Protein AF-A0A1S8ZU01-F1 (afdb_monomer_lite)

Structure (mmCIF, N/CA/C/O backbone):
data_AF-A0A1S8ZU01-F1
#
_entry.id   AF-A0A1S8ZU01-F1
#
loop_
_atom_site.group_PDB
_atom_site.id
_atom_site.type_symbol
_atom_site.label_atom_id
_atom_site.label_alt_id
_atom_site.label_comp_id
_atom_site.label_asym_id
_atom_site.label_entity_id
_atom_site.label_seq_id
_atom_site.pdbx_PDB_ins_code
_atom_site.Cartn_x
_atom_site.Cartn_y
_atom_site.Cartn_z
_atom_site.occupancy
_atom_site.B_iso_or_equiv
_atom_site.auth_seq_id
_atom_site.auth_comp_id
_atom_site.auth_asym_id
_atom_site.auth_atom_id
_atom_site.pdbx_PDB_model_num
ATOM 1 N N . MET A 1 1 ? 44.180 -0.500 -45.331 1.00 50.84 1 MET A N 1
ATOM 2 C CA . MET A 1 1 ? 45.183 -1.025 -44.380 1.00 50.84 1 MET A CA 1
ATOM 3 C C . MET A 1 1 ? 45.397 0.053 -43.338 1.00 50.84 1 MET A C 1
ATOM 5 O O . MET A 1 1 ? 45.859 1.120 -43.708 1.00 50.84 1 MET A O 1
ATOM 9 N N . SER A 1 2 ? 44.944 -0.162 -42.105 1.00 54.72 2 SER A N 1
ATOM 10 C CA . SER A 1 2 ? 45.170 0.767 -40.987 1.00 54.72 2 SER A CA 1
ATOM 11 C C . SER A 1 2 ? 46.656 0.789 -40.615 1.00 54.72 2 SER A C 1
ATOM 13 O O . SER A 1 2 ? 47.292 -0.269 -40.639 1.00 54.72 2 SER A O 1
ATOM 15 N N . SER A 1 3 ? 47.204 1.964 -40.295 1.00 69.88 3 SER A N 1
ATOM 16 C CA . SER A 1 3 ? 48.601 2.111 -39.868 1.00 69.88 3 SER A CA 1
ATOM 17 C C . SER A 1 3 ? 48.848 1.320 -38.568 1.00 69.88 3 SER A C 1
ATOM 19 O O . SER A 1 3 ? 47.938 1.218 -37.740 1.00 69.88 3 SER A O 1
ATOM 21 N N . PRO A 1 4 ? 50.053 0.762 -38.334 1.00 66.50 4 PRO A N 1
ATOM 22 C CA . PRO A 1 4 ? 50.423 0.163 -37.046 1.00 66.50 4 PRO A CA 1
ATOM 23 C C . PRO A 1 4 ? 50.191 1.105 -35.852 1.00 66.50 4 PRO A C 1
ATOM 25 O O . PRO A 1 4 ? 49.855 0.650 -34.759 1.00 66.50 4 PRO A O 1
ATOM 28 N N . GLU A 1 5 ? 50.316 2.416 -36.076 1.00 72.31 5 GLU A N 1
ATOM 29 C CA . GLU A 1 5 ? 50.048 3.458 -35.079 1.00 72.31 5 GLU A CA 1
ATOM 30 C C . GLU A 1 5 ? 48.550 3.567 -34.746 1.00 72.31 5 GLU A C 1
ATOM 32 O O . GLU A 1 5 ? 48.190 3.641 -33.569 1.00 72.31 5 GLU A O 1
ATOM 37 N N . ASP A 1 6 ? 47.668 3.462 -35.749 1.00 71.62 6 ASP A N 1
ATOM 38 C CA . ASP A 1 6 ? 46.208 3.451 -35.555 1.00 71.62 6 ASP A CA 1
ATOM 39 C C . ASP A 1 6 ? 45.763 2.214 -34.764 1.00 71.62 6 ASP A C 1
ATOM 41 O O . ASP A 1 6 ? 44.848 2.270 -33.939 1.00 71.62 6 ASP A O 1
ATOM 45 N N . LEU A 1 7 ? 46.423 1.074 -35.000 1.00 72.19 7 LEU A N 1
ATOM 46 C CA . LEU A 1 7 ? 46.155 -0.166 -34.277 1.00 72.19 7 LEU A CA 1
ATOM 47 C C . LEU A 1 7 ? 46.552 -0.036 -32.797 1.00 72.19 7 LEU A C 1
ATOM 49 O O . LEU A 1 7 ? 45.774 -0.410 -31.920 1.00 72.19 7 LEU A O 1
ATOM 53 N N . GLY A 1 8 ? 47.726 0.541 -32.515 1.00 74.00 8 GLY A N 1
ATOM 54 C CA . GLY A 1 8 ? 48.193 0.803 -31.150 1.00 74.00 8 GLY A CA 1
ATOM 55 C C . GLY A 1 8 ? 47.285 1.770 -30.385 1.00 74.00 8 GLY A C 1
ATOM 56 O O . GLY A 1 8 ? 46.928 1.503 -29.236 1.00 74.00 8 GLY A O 1
ATOM 57 N N . LEU A 1 9 ? 46.839 2.847 -31.039 1.00 79.88 9 LEU A N 1
ATOM 58 C CA . LEU A 1 9 ? 45.932 3.833 -30.447 1.00 79.88 9 LEU A CA 1
ATOM 59 C C . LEU A 1 9 ? 44.560 3.225 -30.106 1.00 79.88 9 LEU A C 1
ATOM 61 O O . LEU A 1 9 ? 44.028 3.469 -29.022 1.00 79.88 9 LEU A O 1
ATOM 65 N N . ASN A 1 10 ? 44.018 2.372 -30.982 1.00 81.50 10 ASN A N 1
ATOM 66 C CA . ASN A 1 10 ? 42.752 1.671 -30.751 1.00 81.50 10 ASN A CA 1
ATOM 67 C C . ASN A 1 10 ? 42.825 0.680 -29.580 1.00 81.50 10 ASN A C 1
ATOM 69 O O . ASN A 1 10 ? 41.884 0.588 -28.788 1.00 81.50 10 ASN A O 1
ATOM 73 N N . VAL A 1 11 ? 43.943 -0.038 -29.429 1.00 84.75 11 VAL A N 1
ATOM 74 C CA . VAL A 1 11 ? 44.151 -0.950 -28.292 1.00 84.75 11 VAL A CA 1
ATOM 75 C C . VAL A 1 11 ? 44.215 -0.164 -26.982 1.00 84.75 11 VAL A C 1
ATOM 77 O O . VAL A 1 11 ? 43.521 -0.517 -26.029 1.00 84.75 11 VAL A O 1
ATOM 80 N N . ILE A 1 12 ? 44.968 0.940 -26.942 1.00 88.06 12 ILE A N 1
ATOM 81 C CA . ILE A 1 12 ? 45.065 1.807 -25.757 1.00 88.06 12 ILE A CA 1
ATOM 82 C C . ILE A 1 12 ? 43.691 2.391 -25.397 1.00 88.06 12 ILE A C 1
ATOM 84 O O . ILE A 1 12 ? 43.277 2.312 -24.239 1.00 88.06 12 ILE A O 1
ATOM 88 N N . ALA A 1 13 ? 42.945 2.911 -26.377 1.00 87.31 13 ALA A N 1
ATOM 89 C CA . ALA A 1 13 ? 41.600 3.444 -26.163 1.00 87.31 13 ALA A CA 1
ATOM 90 C C . ALA A 1 13 ? 40.630 2.379 -25.622 1.00 87.31 13 ALA A C 1
ATOM 92 O O . ALA A 1 13 ? 39.865 2.647 -24.695 1.00 87.31 13 ALA A O 1
ATOM 93 N N . THR A 1 14 ? 40.702 1.151 -26.145 1.00 89.62 14 THR A N 1
ATOM 94 C CA . THR A 1 14 ? 39.870 0.026 -25.688 1.00 89.62 14 THR A CA 1
ATOM 95 C C . THR A 1 14 ? 40.191 -0.361 -24.245 1.00 89.62 14 THR A C 1
ATOM 97 O O . THR A 1 14 ? 39.281 -0.564 -23.442 1.00 89.62 14 THR A O 1
ATOM 100 N N . VAL A 1 15 ? 41.476 -0.409 -23.882 1.00 92.38 15 VAL A N 1
ATOM 101 C CA . VAL A 1 15 ? 41.917 -0.693 -22.508 1.00 92.38 15 VAL A CA 1
ATOM 102 C C . VAL A 1 15 ? 41.443 0.399 -21.545 1.00 92.38 15 VAL A C 1
ATOM 104 O O . VAL A 1 15 ? 40.919 0.088 -20.476 1.00 92.38 15 VAL A O 1
ATOM 107 N N . ILE A 1 16 ? 41.549 1.674 -21.932 1.00 92.19 16 ILE A N 1
ATOM 108 C CA . ILE A 1 16 ? 41.058 2.800 -21.123 1.00 92.19 16 ILE A CA 1
ATOM 109 C C . ILE A 1 16 ? 39.539 2.707 -20.920 1.00 92.19 16 ILE A C 1
ATOM 111 O O . ILE A 1 16 ? 39.067 2.812 -19.787 1.00 92.19 16 ILE A O 1
ATOM 115 N N . LEU A 1 17 ? 38.766 2.451 -21.981 1.00 92.94 17 LEU A N 1
ATOM 116 C CA . LEU A 1 17 ? 37.312 2.272 -21.890 1.00 92.94 17 LEU A CA 1
ATOM 117 C C . LEU A 1 17 ? 36.928 1.093 -20.991 1.00 92.94 17 LEU A C 1
ATOM 119 O O . LEU A 1 17 ? 35.988 1.205 -20.204 1.00 92.94 17 LEU A O 1
ATOM 123 N N . PHE A 1 18 ? 37.675 -0.009 -21.054 1.00 93.00 18 PHE A N 1
ATOM 124 C CA . PHE A 1 18 ? 37.465 -1.162 -20.184 1.00 93.00 18 PHE A CA 1
ATOM 125 C C . PHE A 1 18 ? 37.675 -0.815 -18.702 1.00 93.00 18 PHE A C 1
ATOM 127 O O . PHE A 1 18 ? 36.858 -1.192 -17.861 1.00 93.00 18 PHE A O 1
ATOM 134 N N . PHE A 1 19 ? 38.710 -0.037 -18.368 1.00 94.12 19 PHE A N 1
ATOM 135 C CA . PHE A 1 19 ? 38.925 0.425 -16.993 1.00 94.12 19 PHE A CA 1
ATOM 136 C C . PHE A 1 19 ? 37.849 1.407 -16.523 1.00 94.12 19 PHE A C 1
ATOM 138 O O . PHE A 1 19 ? 37.369 1.279 -15.397 1.00 94.12 19 PHE A O 1
ATOM 145 N N . ILE A 1 20 ? 37.415 2.340 -17.378 1.00 93.88 20 ILE A N 1
ATOM 146 C CA . ILE A 1 20 ? 36.291 3.240 -17.069 1.00 93.88 20 ILE A CA 1
ATOM 147 C C . ILE A 1 20 ? 35.025 2.422 -16.789 1.00 93.88 20 ILE A C 1
ATOM 149 O O . ILE A 1 20 ? 34.336 2.666 -15.797 1.00 93.88 20 ILE A O 1
ATOM 153 N N . PHE A 1 21 ? 34.748 1.413 -17.617 1.00 93.88 21 PHE A N 1
ATOM 154 C CA . PHE A 1 21 ? 33.621 0.508 -17.426 1.00 93.88 21 PHE A CA 1
ATOM 155 C C . PHE A 1 21 ? 33.725 -0.275 -16.110 1.00 93.88 21 PHE A C 1
ATOM 157 O O . PHE A 1 21 ? 32.746 -0.345 -15.370 1.00 93.88 21 PHE A O 1
ATOM 164 N N . LEU A 1 22 ? 34.900 -0.813 -15.765 1.00 94.06 22 LEU A N 1
ATOM 165 C CA . LEU A 1 22 ? 35.113 -1.512 -14.493 1.00 94.06 22 LEU A CA 1
ATOM 166 C C . LEU A 1 22 ? 34.918 -0.598 -13.281 1.00 94.06 22 LEU A C 1
ATOM 168 O O . LEU A 1 22 ? 34.293 -1.007 -12.301 1.00 94.06 22 LEU A O 1
ATOM 172 N N . ILE A 1 23 ? 35.406 0.643 -13.342 1.00 94.31 23 ILE A N 1
ATOM 173 C CA . ILE A 1 23 ? 35.200 1.630 -12.276 1.00 94.31 23 ILE A CA 1
ATOM 174 C C . ILE A 1 23 ? 33.706 1.934 -12.139 1.00 94.31 23 ILE A C 1
ATOM 176 O O . ILE A 1 23 ? 33.175 1.854 -11.031 1.00 94.31 23 ILE A O 1
ATOM 180 N N . ALA A 1 24 ? 33.004 2.187 -13.247 1.00 91.69 24 ALA A N 1
ATOM 181 C CA . ALA A 1 24 ? 31.561 2.416 -13.237 1.00 91.69 24 ALA A CA 1
ATOM 182 C C . ALA A 1 24 ? 30.796 1.214 -12.655 1.00 91.69 24 ALA A C 1
ATOM 184 O O . ALA A 1 24 ? 29.943 1.384 -11.781 1.00 91.69 24 ALA A O 1
ATOM 185 N N . LEU A 1 25 ? 31.148 -0.007 -13.067 1.00 93.38 25 LEU A N 1
ATOM 186 C CA . LEU A 1 25 ? 30.534 -1.237 -12.574 1.00 93.38 25 LEU A CA 1
ATOM 187 C C . LEU A 1 25 ? 30.781 -1.429 -11.073 1.00 93.38 25 LEU A C 1
ATOM 189 O O . LEU A 1 25 ? 29.847 -1.727 -10.331 1.00 93.38 25 LEU A O 1
ATOM 193 N N . SER A 1 26 ? 32.010 -1.204 -10.601 1.00 91.25 26 SER A N 1
ATOM 194 C CA . SER A 1 26 ? 32.336 -1.291 -9.174 1.00 91.25 26 SER A CA 1
ATOM 195 C C . SER A 1 26 ? 31.581 -0.245 -8.346 1.00 91.25 26 SER A C 1
ATOM 197 O O . SER A 1 26 ? 31.070 -0.569 -7.273 1.00 91.25 26 SER A O 1
ATOM 199 N N . GLY A 1 27 ? 31.412 0.972 -8.876 1.00 90.50 27 GLY A N 1
ATOM 200 C CA . GLY A 1 27 ? 30.592 2.020 -8.273 1.00 90.50 27 GLY A CA 1
ATOM 201 C C . GLY A 1 27 ? 29.125 1.607 -8.150 1.00 90.50 27 GLY A C 1
ATOM 202 O O . GLY A 1 27 ? 28.540 1.731 -7.073 1.00 90.50 27 GLY A O 1
ATOM 203 N N . ILE A 1 28 ? 28.544 1.030 -9.209 1.00 88.38 28 ILE A N 1
ATOM 204 C CA . ILE A 1 28 ? 27.176 0.485 -9.186 1.00 88.38 28 ILE A CA 1
ATOM 205 C C . ILE A 1 28 ? 27.054 -0.608 -8.117 1.00 88.38 28 ILE A C 1
ATOM 207 O O . ILE A 1 28 ? 26.137 -0.565 -7.297 1.00 88.38 28 ILE A O 1
ATOM 211 N N . VAL A 1 29 ? 27.995 -1.555 -8.065 1.00 87.56 29 VAL A N 1
ATOM 212 C CA . VAL A 1 29 ? 28.000 -2.627 -7.056 1.00 87.56 29 VAL A CA 1
ATOM 213 C C . VAL A 1 29 ? 28.103 -2.055 -5.638 1.00 87.56 29 VAL A C 1
ATOM 215 O O . VAL A 1 29 ? 27.346 -2.466 -4.756 1.00 87.56 29 VAL A O 1
ATOM 218 N N . ALA A 1 30 ? 28.972 -1.070 -5.407 1.00 87.31 30 ALA A N 1
ATOM 219 C CA . ALA A 1 30 ? 29.112 -0.413 -4.110 1.00 87.31 30 ALA A CA 1
ATOM 220 C C . ALA A 1 30 ? 27.819 0.305 -3.685 1.00 87.31 30 ALA A C 1
ATOM 222 O O . ALA A 1 30 ? 27.381 0.161 -2.540 1.00 87.31 30 ALA A O 1
ATOM 223 N N . ILE A 1 31 ? 27.156 1.009 -4.609 1.00 85.19 31 ILE A N 1
ATOM 224 C CA . ILE A 1 31 ? 25.854 1.650 -4.374 1.00 85.19 31 ILE A CA 1
ATOM 225 C C . ILE A 1 31 ? 24.785 0.601 -4.043 1.00 85.19 31 ILE A C 1
ATOM 227 O O . ILE A 1 31 ? 24.001 0.791 -3.108 1.00 85.19 31 ILE A O 1
ATOM 231 N N . LEU A 1 32 ? 24.758 -0.534 -4.746 1.00 81.75 32 LEU A N 1
ATOM 232 C CA . LEU A 1 32 ? 23.828 -1.632 -4.462 1.00 81.75 32 LEU A CA 1
ATOM 233 C C . LEU A 1 32 ? 24.064 -2.236 -3.068 1.00 81.75 32 LEU A C 1
ATOM 235 O O . LEU A 1 32 ? 23.111 -2.456 -2.319 1.00 81.75 32 LEU A O 1
ATOM 239 N N . ILE A 1 33 ? 25.319 -2.452 -2.670 1.00 82.25 33 ILE A N 1
ATOM 240 C CA . ILE A 1 33 ? 25.664 -2.967 -1.335 1.00 82.25 33 ILE A CA 1
ATOM 241 C C . ILE A 1 33 ? 25.314 -1.951 -0.240 1.00 82.25 33 ILE A C 1
ATOM 243 O O . ILE A 1 33 ? 24.773 -2.323 0.805 1.00 82.25 33 ILE A O 1
ATOM 247 N N . TYR A 1 34 ? 25.599 -0.667 -0.458 1.00 81.44 34 TYR A N 1
ATOM 248 C CA . TYR A 1 34 ? 25.276 0.380 0.507 1.00 81.44 34 TYR A CA 1
ATOM 249 C C . TYR A 1 34 ? 23.761 0.543 0.669 1.00 81.44 34 TYR A C 1
ATOM 251 O O . TYR A 1 34 ? 23.248 0.553 1.791 1.00 81.44 34 TYR A O 1
ATOM 259 N N . SER A 1 35 ? 23.032 0.607 -0.447 1.00 75.81 35 SER A N 1
ATOM 260 C CA . SER A 1 35 ? 21.576 0.751 -0.448 1.00 75.81 35 SER A CA 1
ATOM 261 C C . SER A 1 35 ? 20.892 -0.443 0.217 1.00 75.81 35 SER A C 1
ATOM 263 O O . SER A 1 35 ? 19.991 -0.228 1.027 1.00 75.81 35 SER A O 1
ATOM 265 N N . ARG A 1 36 ? 21.393 -1.674 0.020 1.00 73.62 36 ARG A N 1
ATOM 266 C CA . ARG A 1 36 ? 20.913 -2.887 0.711 1.00 73.62 36 ARG A CA 1
ATOM 267 C C . ARG A 1 36 ? 20.804 -2.740 2.223 1.00 73.62 36 ARG A C 1
ATOM 269 O O . ARG A 1 36 ? 19.901 -3.330 2.802 1.00 73.62 36 ARG A O 1
ATOM 276 N N . LYS A 1 37 ? 21.661 -1.950 2.880 1.00 69.50 37 LYS A N 1
ATOM 277 C CA . LYS A 1 37 ? 21.597 -1.747 4.342 1.00 69.50 37 LYS A CA 1
ATOM 278 C C . LYS A 1 37 ? 20.367 -0.949 4.787 1.00 69.50 37 LYS A C 1
ATOM 280 O O . LYS A 1 37 ? 19.918 -1.130 5.915 1.00 69.50 37 LYS A O 1
ATOM 285 N N . LYS A 1 38 ? 19.827 -0.093 3.915 1.00 68.94 38 LYS A N 1
ATOM 286 C CA . LYS A 1 38 ? 18.690 0.802 4.190 1.00 68.94 38 LYS A CA 1
ATOM 287 C C . LYS A 1 38 ? 17.375 0.342 3.537 1.00 68.94 38 LYS A C 1
ATOM 289 O O . LYS A 1 38 ? 16.354 0.998 3.716 1.00 68.94 38 LYS A O 1
ATOM 294 N N . MET A 1 39 ? 17.388 -0.759 2.783 1.00 73.62 39 MET A N 1
ATOM 295 C CA . MET A 1 39 ? 16.208 -1.290 2.088 1.00 73.62 39 MET A CA 1
ATOM 296 C C . MET A 1 39 ? 15.243 -1.992 3.039 1.00 73.62 39 MET A C 1
ATOM 298 O O . MET A 1 39 ? 15.652 -2.907 3.747 1.00 73.62 39 MET A O 1
ATOM 302 N N . SER A 1 40 ? 13.957 -1.646 2.982 1.00 72.56 40 SER A N 1
ATOM 303 C CA . SER A 1 40 ? 12.902 -2.484 3.560 1.00 72.56 40 SER A CA 1
ATOM 304 C C . SER A 1 40 ? 12.464 -3.505 2.519 1.00 72.56 40 SER A C 1
ATOM 306 O O . SER A 1 40 ? 11.918 -3.146 1.479 1.00 72.56 40 SER A O 1
ATOM 308 N N . THR A 1 41 ? 12.760 -4.775 2.775 1.00 76.19 41 THR A N 1
ATOM 309 C CA . THR A 1 41 ? 12.480 -5.887 1.860 1.00 76.19 41 THR A CA 1
ATOM 310 C C . THR A 1 41 ? 11.276 -6.706 2.279 1.00 76.19 41 THR A C 1
ATOM 312 O O . THR A 1 41 ? 10.859 -7.578 1.519 1.00 76.19 41 THR A O 1
ATOM 315 N N . THR A 1 42 ? 10.724 -6.480 3.470 1.00 83.94 42 THR A N 1
ATOM 316 C CA . THR A 1 42 ? 9.511 -7.150 3.937 1.00 83.94 42 THR A CA 1
ATOM 317 C C . THR A 1 42 ? 8.731 -6.218 4.850 1.00 83.94 42 THR A C 1
ATOM 319 O O . THR A 1 42 ? 9.303 -5.614 5.758 1.00 83.94 42 THR A O 1
ATOM 322 N N . THR A 1 43 ? 7.425 -6.146 4.620 1.00 89.19 43 THR A N 1
ATOM 323 C CA . THR A 1 43 ? 6.470 -5.449 5.481 1.00 89.19 43 THR A CA 1
ATOM 324 C C . THR A 1 43 ? 5.623 -6.496 6.188 1.00 89.19 43 THR A C 1
ATOM 326 O O . THR A 1 43 ? 5.035 -7.354 5.532 1.00 89.19 43 THR A O 1
ATOM 329 N N . ILE A 1 44 ? 5.582 -6.439 7.516 1.00 90.81 44 ILE A N 1
ATOM 330 C CA . ILE A 1 44 ? 4.723 -7.272 8.359 1.00 90.81 44 ILE A CA 1
ATOM 331 C C . ILE A 1 44 ? 3.677 -6.359 8.985 1.00 90.81 44 ILE A C 1
ATOM 333 O O . ILE A 1 44 ? 4.025 -5.307 9.519 1.00 90.81 44 ILE A O 1
ATOM 337 N N . ILE A 1 45 ? 2.412 -6.758 8.900 1.00 94.00 45 ILE A N 1
ATOM 338 C CA . ILE A 1 45 ? 1.289 -6.067 9.530 1.00 94.00 45 ILE A CA 1
ATOM 339 C C . ILE A 1 45 ? 0.595 -7.092 10.417 1.00 94.00 45 ILE A C 1
ATOM 341 O O . ILE A 1 45 ? 0.203 -8.151 9.929 1.00 94.00 45 ILE A O 1
ATOM 345 N N . ASP A 1 46 ? 0.503 -6.793 11.705 1.00 94.50 46 ASP A N 1
ATOM 346 C CA . ASP A 1 46 ? -0.010 -7.704 12.728 1.00 94.50 46 ASP A CA 1
ATOM 347 C C . ASP A 1 46 ? -0.654 -6.928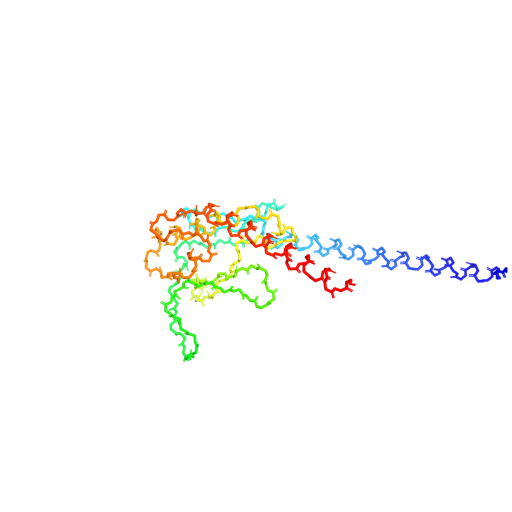 13.888 1.00 94.50 46 ASP A C 1
ATOM 349 O O . ASP A 1 46 ? -0.913 -5.727 13.789 1.00 94.50 46 ASP A O 1
ATOM 353 N N . GLU A 1 47 ? -0.919 -7.604 15.004 1.00 95.12 47 GLU A N 1
ATOM 354 C CA . GLU A 1 47 ? -1.536 -7.008 16.186 1.00 95.12 47 GLU A CA 1
ATOM 355 C C . GLU A 1 47 ? -0.717 -5.899 16.855 1.00 95.12 47 GLU A C 1
ATOM 357 O O . GLU A 1 47 ? -1.261 -5.111 17.628 1.00 95.12 47 GLU A O 1
ATOM 362 N N . ARG A 1 48 ? 0.586 -5.814 16.579 1.00 94.88 48 ARG A N 1
ATOM 363 C CA . ARG A 1 48 ? 1.467 -4.805 17.178 1.00 94.88 48 ARG A CA 1
ATOM 364 C C . ARG A 1 48 ? 1.481 -3.529 16.357 1.00 94.88 48 ARG A C 1
ATOM 366 O O . ARG A 1 48 ? 1.617 -2.451 16.932 1.00 94.88 48 ARG A O 1
ATOM 373 N N . GLY A 1 49 ? 1.339 -3.639 15.040 1.00 94.81 49 GLY A N 1
ATOM 374 C CA . GLY A 1 49 ? 1.422 -2.510 14.126 1.00 94.81 49 GLY A CA 1
ATOM 375 C C . GLY A 1 49 ? 1.977 -2.902 12.767 1.00 94.81 49 GLY A C 1
ATOM 376 O O . GLY A 1 49 ? 1.749 -4.002 12.265 1.00 94.81 49 GLY A O 1
ATOM 377 N N . ILE A 1 50 ? 2.743 -1.984 12.180 1.00 95.00 50 ILE A N 1
ATOM 378 C CA . ILE A 1 50 ? 3.438 -2.188 10.911 1.00 95.00 50 ILE A CA 1
ATOM 379 C C . ILE A 1 50 ? 4.942 -2.208 11.152 1.00 95.00 50 ILE A C 1
ATOM 381 O O . ILE A 1 50 ? 5.530 -1.222 11.597 1.00 95.00 50 ILE A O 1
ATOM 385 N N . ARG A 1 51 ? 5.585 -3.314 10.781 1.00 93.62 51 ARG A N 1
ATOM 386 C CA . ARG A 1 51 ? 7.028 -3.514 10.913 1.00 93.62 51 ARG A CA 1
ATOM 387 C C . ARG A 1 51 ? 7.678 -3.678 9.552 1.00 93.62 51 ARG A C 1
ATOM 389 O O . ARG A 1 51 ? 7.335 -4.563 8.771 1.00 93.62 51 ARG A O 1
ATOM 396 N N . TYR A 1 52 ? 8.676 -2.845 9.303 1.00 90.38 52 TYR A N 1
ATOM 397 C CA . TYR A 1 52 ? 9.480 -2.858 8.093 1.00 90.38 52 TYR A CA 1
ATOM 398 C C . TYR A 1 52 ? 10.804 -3.541 8.393 1.00 90.38 52 TYR A C 1
ATOM 400 O O . TYR A 1 52 ? 11.652 -3.013 9.117 1.00 90.38 52 TYR A O 1
ATOM 408 N N . LEU A 1 53 ? 10.990 -4.720 7.818 1.00 88.62 53 LEU A N 1
ATOM 409 C CA . LEU A 1 53 ? 12.183 -5.530 7.985 1.00 88.62 53 LEU A CA 1
ATOM 410 C C . LEU A 1 53 ? 13.093 -5.418 6.770 1.00 88.62 53 LEU A C 1
ATOM 412 O O . LEU A 1 53 ? 12.657 -5.256 5.627 1.00 88.62 53 LEU A O 1
ATOM 416 N N . ASN A 1 54 ? 14.379 -5.571 7.040 1.00 87.25 54 ASN A N 1
ATOM 417 C CA . ASN A 1 54 ? 15.389 -5.835 6.041 1.00 87.25 54 ASN A CA 1
ATOM 418 C C . ASN A 1 54 ? 15.876 -7.269 6.209 1.00 87.25 54 ASN A C 1
ATOM 420 O O . ASN A 1 54 ? 16.637 -7.595 7.116 1.00 87.25 54 ASN A O 1
ATOM 424 N N . THR A 1 55 ? 15.424 -8.144 5.323 1.00 81.25 55 THR A N 1
ATOM 425 C CA . THR A 1 55 ? 15.777 -9.565 5.325 1.00 81.25 55 THR A CA 1
ATOM 426 C C . THR A 1 55 ? 17.242 -9.814 4.980 1.00 81.25 55 THR A C 1
ATOM 428 O O . THR A 1 55 ? 17.783 -10.828 5.413 1.00 81.25 55 THR A O 1
ATOM 431 N N . PHE A 1 56 ? 17.925 -8.890 4.290 1.00 80.12 56 PHE A N 1
ATOM 432 C CA . PHE A 1 56 ? 19.355 -9.035 3.998 1.00 80.12 56 PHE A CA 1
ATOM 433 C C . PHE A 1 56 ? 20.216 -8.947 5.260 1.00 80.12 56 PHE A C 1
ATOM 435 O O . PHE A 1 56 ? 21.250 -9.604 5.336 1.00 80.12 56 PHE A O 1
ATOM 442 N N . ASN A 1 57 ? 19.813 -8.140 6.245 1.00 81.50 57 ASN A N 1
ATOM 443 C CA . ASN A 1 57 ? 20.564 -7.950 7.492 1.00 81.50 57 ASN A CA 1
ATOM 444 C C . ASN A 1 57 ? 19.787 -8.353 8.760 1.00 81.50 57 ASN A C 1
ATOM 446 O O . ASN A 1 57 ? 20.306 -8.178 9.860 1.00 81.50 57 ASN A O 1
ATOM 450 N N . LYS A 1 58 ? 18.570 -8.892 8.609 1.00 82.75 58 LYS A N 1
ATOM 451 C CA . LYS A 1 58 ? 17.641 -9.288 9.681 1.00 82.75 58 LYS A CA 1
ATOM 452 C C . LYS A 1 58 ? 17.335 -8.168 10.688 1.00 82.75 58 LYS A C 1
ATOM 454 O O . LYS A 1 58 ? 17.073 -8.448 11.855 1.00 82.75 58 LYS A O 1
ATOM 459 N N . ARG A 1 59 ? 17.373 -6.901 10.262 1.00 85.94 59 ARG A N 1
ATOM 460 C CA . ARG A 1 59 ? 17.078 -5.748 11.130 1.00 85.94 59 ARG A CA 1
ATOM 461 C C . ARG A 1 59 ? 15.688 -5.185 10.874 1.00 85.94 59 ARG A C 1
ATOM 463 O O . ARG A 1 59 ? 15.220 -5.145 9.737 1.00 85.94 59 ARG A O 1
ATOM 470 N N . VAL A 1 60 ? 15.071 -4.687 11.941 1.00 87.62 60 VAL A N 1
ATOM 471 C CA . VAL A 1 60 ? 13.894 -3.817 11.865 1.00 87.62 60 VAL A CA 1
ATOM 472 C C . VAL A 1 60 ? 14.387 -2.427 11.471 1.00 87.62 60 VAL A C 1
ATOM 474 O O . VAL A 1 60 ? 15.211 -1.840 12.166 1.00 87.62 60 VAL A O 1
ATOM 477 N N . ILE A 1 61 ? 13.936 -1.929 10.322 1.00 88.06 61 ILE A N 1
ATOM 478 C CA . ILE A 1 61 ? 14.257 -0.577 9.843 1.00 88.06 61 ILE A CA 1
ATOM 479 C C . ILE A 1 61 ? 13.318 0.440 10.469 1.00 88.06 61 ILE A C 1
ATOM 481 O O . ILE A 1 61 ? 13.740 1.538 10.823 1.00 88.06 61 ILE A O 1
ATOM 485 N N . LYS A 1 62 ? 12.036 0.091 10.541 1.00 89.19 62 LYS A N 1
ATOM 486 C CA . LYS A 1 62 ? 10.994 0.973 11.039 1.00 89.19 62 LYS A CA 1
ATOM 487 C C . LYS A 1 62 ? 9.909 0.140 11.698 1.00 89.19 62 LYS A C 1
ATOM 489 O O . LYS A 1 62 ? 9.521 -0.897 11.162 1.00 89.19 62 LYS A O 1
ATOM 494 N N . ASP A 1 63 ? 9.445 0.614 12.841 1.00 92.75 63 ASP A N 1
ATOM 495 C CA . ASP A 1 63 ? 8.345 0.032 13.596 1.00 92.75 63 ASP A CA 1
ATOM 496 C C . ASP A 1 63 ? 7.302 1.127 13.822 1.00 92.75 63 ASP A C 1
ATOM 498 O O . ASP A 1 63 ? 7.644 2.238 14.232 1.00 92.75 63 ASP A O 1
ATOM 502 N N . LEU A 1 64 ? 6.058 0.845 13.457 1.00 94.62 64 LEU A N 1
ATOM 503 C CA . LEU A 1 64 ? 4.918 1.741 13.587 1.00 94.62 64 LEU A CA 1
ATOM 504 C C . LEU A 1 64 ? 3.839 1.013 14.384 1.00 94.62 64 LEU A C 1
ATOM 506 O O . LEU A 1 64 ? 2.968 0.378 13.780 1.00 94.62 64 LEU A O 1
ATOM 510 N N . PRO A 1 65 ? 3.880 1.075 15.725 1.00 96.12 65 PRO A N 1
ATOM 511 C CA . PRO A 1 65 ? 2.845 0.461 16.534 1.00 96.12 65 PRO A CA 1
ATOM 512 C C . PRO A 1 65 ? 1.500 1.152 16.295 1.00 96.12 65 PRO A C 1
ATOM 514 O O . PRO A 1 65 ? 1.465 2.352 16.011 1.00 96.12 65 PRO A O 1
ATOM 517 N N . TRP A 1 66 ? 0.378 0.448 16.458 1.00 96.44 66 TRP A N 1
ATOM 518 C CA . TRP A 1 66 ? -0.956 1.045 16.258 1.00 96.44 66 TRP A CA 1
ATOM 519 C C . TRP A 1 66 ? -1.216 2.267 17.154 1.00 96.44 66 TRP A C 1
ATOM 521 O O . TRP A 1 66 ? -1.917 3.202 16.761 1.00 96.44 66 TRP A O 1
ATOM 531 N N . SER A 1 67 ? -0.594 2.307 18.334 1.00 94.50 67 SER A N 1
ATOM 532 C CA . SER A 1 67 ? -0.626 3.455 19.247 1.00 94.50 67 SER A CA 1
ATOM 533 C C . SER A 1 67 ? 0.045 4.708 18.679 1.00 94.50 67 SER A C 1
ATOM 535 O O . SER A 1 67 ? -0.334 5.812 19.055 1.00 94.50 67 SER A O 1
ATOM 537 N N . SER A 1 68 ? 1.000 4.559 17.754 1.00 95.06 68 SER A N 1
ATOM 538 C CA . SER A 1 68 ? 1.661 5.694 17.099 1.00 95.06 68 SER A CA 1
ATOM 539 C C . SER A 1 68 ? 0.786 6.367 16.053 1.00 95.06 68 SER A C 1
ATOM 541 O O . SER A 1 68 ? 1.092 7.479 15.649 1.00 95.06 68 SER A O 1
ATOM 543 N N . PHE A 1 69 ? -0.295 5.743 15.583 1.00 94.94 69 PHE A N 1
ATOM 544 C CA . PHE A 1 69 ? -1.129 6.381 14.574 1.00 94.94 69 PHE A CA 1
ATOM 545 C C . PHE A 1 69 ? -1.802 7.626 15.163 1.00 94.94 69 PHE A C 1
ATOM 547 O O . PHE A 1 69 ? -2.224 7.645 16.318 1.00 94.94 69 PHE A O 1
ATOM 554 N N . ALA A 1 70 ? -1.907 8.692 14.391 1.00 92.56 70 ALA A N 1
ATOM 555 C CA . ALA A 1 70 ? -2.523 9.924 14.856 1.00 92.56 70 ALA A CA 1
ATOM 556 C C . ALA A 1 70 ? -3.685 10.299 13.946 1.00 92.56 70 ALA A C 1
ATOM 558 O O . ALA A 1 70 ? -3.723 9.934 12.770 1.00 92.56 70 ALA A O 1
ATOM 559 N N . LYS A 1 71 ? -4.635 11.044 14.510 1.00 90.38 71 LYS A N 1
ATOM 560 C CA . LYS A 1 71 ? -5.611 11.748 13.687 1.00 90.38 71 LYS A CA 1
ATOM 561 C C . LYS A 1 71 ? -4.909 12.866 12.945 1.00 90.38 71 LYS A C 1
ATOM 563 O O . LYS A 1 71 ? -3.926 13.431 13.431 1.00 90.38 71 LYS A O 1
ATOM 568 N N . ARG A 1 72 ? -5.407 13.175 11.760 1.00 80.00 72 ARG A N 1
ATOM 569 C CA . ARG A 1 72 ? -4.882 14.274 10.970 1.00 80.00 72 ARG A CA 1
ATOM 570 C C . ARG A 1 72 ? -5.262 15.571 11.663 1.00 80.00 72 ARG A C 1
ATOM 572 O O . ARG A 1 72 ? -6.436 15.825 11.928 1.00 80.00 72 ARG A O 1
ATOM 579 N N . GLU A 1 73 ? -4.261 16.382 11.976 1.00 75.31 73 GLU A N 1
ATOM 580 C CA . GLU A 1 73 ? -4.515 17.757 12.382 1.00 75.31 73 GLU A CA 1
ATOM 581 C C . GLU A 1 73 ? -5.129 18.493 11.189 1.00 75.31 73 GLU A C 1
ATOM 583 O O . GLU A 1 73 ? -4.747 18.257 10.038 1.00 75.31 73 GLU A O 1
ATOM 588 N N . LYS A 1 74 ? -6.137 19.332 11.451 1.00 60.75 74 LYS A N 1
ATOM 589 C CA . LYS A 1 74 ? -6.742 20.156 10.402 1.00 60.75 74 LYS A CA 1
ATOM 590 C C . LYS A 1 74 ? -5.623 21.012 9.799 1.00 60.75 74 LYS A C 1
ATOM 592 O O . LYS A 1 74 ? -4.983 21.727 10.567 1.00 60.75 74 LYS A O 1
ATOM 597 N N . PRO A 1 75 ? -5.359 20.939 8.486 1.00 56.03 75 PRO A N 1
ATOM 598 C CA . PRO A 1 75 ? -4.384 21.831 7.888 1.00 56.03 75 PRO A CA 1
ATOM 599 C C . PRO A 1 75 ? -4.860 23.274 8.080 1.00 56.03 75 PRO A C 1
ATOM 601 O O . PRO A 1 75 ? -6.046 23.569 7.923 1.00 56.03 75 PRO A O 1
ATOM 604 N N . GLU A 1 76 ? -3.934 24.162 8.432 1.00 50.72 76 GLU A N 1
ATOM 605 C CA .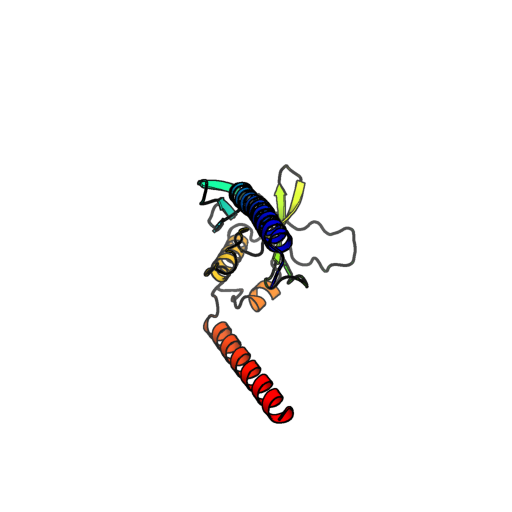 GLU A 1 76 ? -4.182 25.608 8.450 1.00 50.72 76 GLU A CA 1
ATOM 606 C C . GLU A 1 76 ? -4.406 26.149 7.019 1.00 50.72 76 GLU A C 1
ATOM 608 O O . GLU A 1 76 ? -5.051 27.181 6.847 1.00 50.72 76 GLU A O 1
ATOM 613 N N . ASP A 1 77 ? -3.979 25.401 5.989 1.00 46.97 77 ASP A N 1
ATOM 614 C CA . ASP A 1 77 ? -4.122 25.748 4.572 1.00 46.97 77 ASP A CA 1
ATOM 615 C C . ASP A 1 77 ? -5.305 25.033 3.878 1.00 46.97 77 ASP A C 1
ATOM 617 O O . ASP A 1 77 ? -5.448 23.810 3.874 1.00 46.97 77 ASP A O 1
ATOM 621 N N . VAL A 1 78 ? -6.155 25.843 3.244 1.00 47.53 78 VAL A N 1
ATOM 622 C CA . VAL A 1 78 ? -7.585 25.620 2.933 1.00 47.53 78 VAL A CA 1
ATOM 623 C C . VAL A 1 78 ? -7.882 24.748 1.687 1.00 47.53 78 VAL A C 1
ATOM 625 O O . VAL A 1 78 ? -9.025 24.685 1.245 1.00 47.53 78 VAL A O 1
ATOM 628 N N . PHE A 1 79 ? -6.920 24.025 1.101 1.00 44.97 79 PHE A N 1
ATOM 629 C CA . PHE A 1 79 ? -7.114 23.450 -0.252 1.00 44.97 79 PHE A CA 1
ATOM 630 C C . PHE A 1 79 ? -7.160 21.922 -0.399 1.00 44.97 79 PHE A C 1
ATOM 632 O O . PHE A 1 79 ? -7.523 21.447 -1.474 1.00 44.97 79 PHE A O 1
ATOM 639 N N . GLU A 1 80 ? -6.902 21.133 0.643 1.00 52.03 80 GLU A N 1
ATOM 640 C CA . GLU A 1 80 ? -7.148 19.685 0.593 1.00 52.03 80 GLU A CA 1
ATOM 641 C C . GLU A 1 80 ? -8.351 19.335 1.464 1.00 52.03 80 GLU A C 1
ATOM 643 O O . GLU A 1 80 ? -8.388 19.653 2.650 1.00 52.03 80 GLU A O 1
ATOM 648 N N . SER A 1 81 ? -9.355 18.667 0.889 1.00 51.91 81 SER A N 1
ATOM 649 C CA . SER A 1 81 ? -10.505 18.148 1.628 1.00 51.91 81 SER A CA 1
ATOM 650 C C . SER A 1 81 ? -10.056 17.012 2.556 1.00 51.91 81 SER A C 1
ATOM 652 O O . SER A 1 81 ? -10.243 15.830 2.267 1.00 51.91 81 SER A O 1
ATOM 654 N N . THR A 1 82 ? -9.433 17.357 3.680 1.00 63.50 82 THR A N 1
ATOM 655 C CA . THR A 1 82 ? -8.933 16.429 4.699 1.00 63.50 82 THR A CA 1
ATOM 656 C C . THR A 1 82 ? -10.080 15.935 5.571 1.00 63.50 82 THR A C 1
ATOM 658 O O . THR A 1 82 ? -10.146 16.203 6.769 1.00 63.50 82 THR A O 1
ATOM 661 N N . LYS A 1 83 ? -11.037 15.241 4.953 1.00 81.69 83 LYS A N 1
ATOM 662 C CA . LYS A 1 83 ? -12.131 14.580 5.672 1.00 81.69 83 LYS A CA 1
ATOM 663 C C . LYS A 1 83 ? -11.675 13.276 6.334 1.00 81.69 83 LYS A C 1
ATOM 665 O O . LYS A 1 83 ? -12.303 12.842 7.294 1.00 81.69 83 LYS A O 1
ATOM 670 N N . TYR A 1 84 ? -10.608 12.672 5.814 1.00 89.62 84 TYR A N 1
ATOM 671 C CA . TYR A 1 84 ? -10.138 11.350 6.207 1.00 89.62 84 TYR A CA 1
ATOM 672 C C . TYR A 1 84 ? -8.684 11.392 6.687 1.00 89.62 84 TYR A C 1
ATOM 674 O O . TYR A 1 84 ? -7.852 12.132 6.146 1.00 89.62 84 TYR A O 1
ATOM 682 N N . ASP A 1 85 ? -8.385 10.584 7.701 1.00 91.81 85 ASP A N 1
ATOM 683 C CA . ASP A 1 85 ? -7.052 10.453 8.293 1.00 91.81 85 ASP A CA 1
ATOM 684 C C . ASP A 1 85 ? -6.120 9.628 7.397 1.00 91.81 85 ASP A C 1
ATOM 686 O O . ASP A 1 85 ? -4.956 9.981 7.215 1.00 91.81 85 ASP A O 1
ATOM 690 N N . VAL A 1 86 ? -6.644 8.553 6.803 1.00 92.69 86 VAL A N 1
ATOM 691 C CA . VAL A 1 86 ? -5.935 7.705 5.840 1.00 92.69 86 VAL A CA 1
ATOM 692 C C . VAL A 1 86 ? -6.457 7.993 4.441 1.00 92.69 86 VAL A C 1
ATOM 694 O O . VAL A 1 86 ? -7.641 7.798 4.162 1.00 92.69 86 VAL A O 1
ATOM 697 N N . ILE A 1 87 ? -5.557 8.406 3.552 1.00 92.00 87 ILE A N 1
ATOM 698 C CA . ILE A 1 87 ? -5.866 8.674 2.143 1.00 92.00 87 ILE A CA 1
ATOM 699 C C . ILE A 1 87 ? -4.943 7.877 1.226 1.00 92.00 87 ILE A C 1
ATOM 701 O O . ILE A 1 87 ? -3.853 7.461 1.627 1.00 92.00 87 ILE A O 1
ATOM 705 N N . SER A 1 88 ? -5.360 7.700 -0.024 1.00 90.88 88 SER A N 1
ATOM 706 C CA . SER A 1 88 ? -4.526 7.118 -1.068 1.00 90.88 88 SER A CA 1
ATOM 707 C C . SER A 1 88 ? -4.579 7.975 -2.323 1.00 90.88 88 SER A C 1
ATOM 709 O O . SER A 1 88 ? -5.655 8.390 -2.747 1.00 90.88 88 SER A O 1
ATOM 711 N N . THR A 1 89 ? -3.417 8.258 -2.904 1.00 88.50 89 THR A N 1
ATOM 712 C CA . THR A 1 89 ? -3.299 8.986 -4.169 1.00 88.50 89 THR A CA 1
ATOM 713 C C . THR A 1 89 ? -2.293 8.286 -5.069 1.00 88.50 89 THR A C 1
ATOM 715 O O . THR A 1 89 ? -1.357 7.640 -4.596 1.00 88.50 89 THR A O 1
ATOM 718 N N . THR A 1 90 ? -2.472 8.405 -6.381 1.00 85.75 90 THR A N 1
ATOM 719 C CA . THR A 1 90 ? -1.519 7.904 -7.376 1.00 85.75 90 THR A CA 1
ATOM 720 C C . THR A 1 90 ? -0.728 9.097 -7.913 1.00 85.75 90 THR A C 1
ATOM 722 O O . THR A 1 90 ? -1.256 9.865 -8.719 1.00 85.75 90 THR A O 1
ATOM 725 N N . PRO A 1 91 ? 0.521 9.329 -7.467 1.00 81.38 91 PRO A N 1
ATOM 726 C CA . PRO A 1 91 ? 1.314 10.439 -7.980 1.00 81.38 91 PRO A CA 1
ATOM 727 C C . PRO A 1 91 ? 1.522 10.316 -9.491 1.00 81.38 91 PRO A C 1
ATOM 729 O O . PRO A 1 91 ? 1.735 9.217 -9.991 1.00 81.38 91 PRO A O 1
ATOM 732 N N . PHE A 1 92 ? 1.584 11.445 -10.202 1.00 74.06 92 PHE A N 1
ATOM 733 C CA . PHE A 1 92 ? 1.684 11.496 -11.672 1.00 74.06 92 PHE A CA 1
ATOM 734 C C . PHE A 1 92 ? 2.848 10.676 -12.277 1.00 74.06 92 PHE A C 1
ATOM 736 O O . PHE A 1 92 ? 2.805 10.287 -13.437 1.00 74.06 92 PHE A O 1
ATOM 743 N N . LYS A 1 93 ? 3.905 10.403 -11.498 1.00 76.75 93 LYS A N 1
ATOM 744 C CA . LYS A 1 93 ? 5.086 9.620 -11.914 1.00 76.75 93 LYS A CA 1
ATOM 745 C C . LYS A 1 93 ? 5.138 8.205 -11.316 1.00 76.75 93 LYS A C 1
ATOM 747 O O . LYS A 1 93 ? 6.183 7.562 -11.374 1.00 76.75 93 LYS A O 1
ATOM 752 N N . SER A 1 94 ? 4.060 7.736 -10.690 1.00 75.94 94 SER A N 1
ATOM 753 C CA . SER A 1 94 ? 3.995 6.438 -10.014 1.00 75.94 94 SER A CA 1
ATOM 754 C C . SER A 1 94 ? 3.000 5.512 -10.705 1.00 75.94 94 SER A C 1
ATOM 756 O O . SER A 1 94 ? 1.878 5.907 -10.994 1.00 75.94 94 SER A O 1
ATOM 758 N N . PHE A 1 95 ? 3.386 4.249 -10.895 1.00 77.06 95 PHE A N 1
ATOM 759 C CA . PHE A 1 95 ? 2.471 3.182 -11.327 1.00 77.06 95 PHE A CA 1
ATOM 760 C C . PHE A 1 95 ? 1.635 2.603 -10.179 1.00 77.06 95 PHE A C 1
ATOM 762 O O . PHE A 1 95 ? 0.798 1.733 -10.402 1.00 77.06 95 PHE A O 1
ATOM 769 N N . TYR A 1 96 ? 1.902 3.034 -8.946 1.00 82.62 96 TYR A N 1
ATOM 770 C CA . TYR A 1 96 ? 1.294 2.478 -7.747 1.00 82.62 96 TYR A CA 1
ATOM 771 C C . TYR A 1 96 ? 0.770 3.577 -6.840 1.00 82.62 96 TYR A C 1
ATOM 773 O O . TYR A 1 96 ? 1.410 4.623 -6.677 1.00 82.62 96 TYR A O 1
ATOM 781 N N . ASP A 1 97 ? -0.350 3.282 -6.194 1.00 87.44 97 ASP A N 1
ATOM 782 C CA . ASP A 1 97 ? -0.946 4.178 -5.218 1.00 87.44 97 ASP A CA 1
ATOM 783 C C . ASP A 1 97 ? -0.057 4.288 -3.979 1.00 87.44 97 ASP A C 1
ATOM 785 O O . ASP A 1 97 ? 0.434 3.280 -3.450 1.00 87.44 97 ASP A O 1
ATOM 789 N N . GLN A 1 98 ? 0.133 5.523 -3.523 1.00 89.69 98 GLN A N 1
ATOM 790 C CA . GLN A 1 98 ? 0.747 5.853 -2.248 1.00 89.69 98 GLN A CA 1
ATOM 791 C C . GLN A 1 98 ? -0.346 6.133 -1.226 1.00 89.69 98 GLN A C 1
ATOM 793 O O . GLN A 1 98 ? -1.297 6.866 -1.482 1.00 89.69 98 GLN A O 1
ATOM 798 N N . PHE A 1 99 ? -0.202 5.526 -0.061 1.00 92.19 99 PHE A N 1
ATOM 799 C CA . PHE A 1 99 ? -1.052 5.724 1.096 1.00 92.19 99 PHE A CA 1
ATOM 800 C C . PHE A 1 99 ? -0.375 6.709 2.030 1.00 92.19 99 PHE A C 1
ATOM 802 O O . PHE A 1 99 ? 0.839 6.634 2.218 1.00 92.19 99 PHE A O 1
ATOM 809 N N . TYR A 1 100 ? -1.163 7.590 2.632 1.00 92.00 100 TYR A N 1
ATOM 810 C CA . TYR A 1 100 ? -0.689 8.600 3.568 1.00 92.00 100 TYR A CA 1
ATOM 811 C C . TYR A 1 100 ? -1.506 8.519 4.846 1.00 92.00 100 TYR A C 1
ATOM 813 O O . TYR A 1 100 ? -2.736 8.482 4.790 1.00 92.00 100 TYR A O 1
ATOM 821 N N . TRP A 1 101 ? -0.821 8.498 5.987 1.00 93.12 101 TRP A N 1
ATOM 822 C CA . TRP A 1 101 ? -1.458 8.535 7.297 1.00 93.12 101 TRP A CA 1
ATOM 823 C C . TRP A 1 101 ? -0.565 9.237 8.332 1.00 93.12 101 TRP A C 1
ATOM 825 O O . TRP A 1 101 ? 0.660 9.081 8.297 1.00 93.12 101 TRP A O 1
ATOM 835 N N . PRO A 1 102 ? -1.136 10.017 9.262 1.00 93.12 102 PRO A N 1
ATOM 836 C CA . PRO A 1 102 ? -0.377 10.645 10.335 1.00 93.12 102 PRO A CA 1
ATOM 837 C C . PRO A 1 102 ? 0.111 9.624 11.367 1.00 93.12 102 PRO A C 1
ATOM 839 O O . PRO A 1 102 ? -0.620 8.720 11.778 1.00 93.12 102 PRO A O 1
ATOM 842 N N . VAL A 1 103 ? 1.345 9.803 11.830 1.00 93.25 103 VAL A N 1
ATOM 843 C CA . VAL A 1 103 ? 1.944 9.047 12.933 1.00 93.25 103 VAL A CA 1
ATOM 844 C C . VAL A 1 103 ? 2.676 9.985 13.891 1.00 93.25 103 VAL A C 1
ATOM 846 O O . VAL A 1 103 ? 3.372 10.909 13.468 1.00 93.25 103 VAL A O 1
ATOM 849 N N . LEU A 1 104 ? 2.529 9.735 15.186 1.00 92.75 104 LEU A N 1
ATOM 850 C CA . LEU A 1 104 ? 3.253 10.371 16.272 1.00 92.75 104 LEU A CA 1
ATOM 851 C C . LEU A 1 104 ? 4.591 9.649 16.469 1.00 92.75 104 LEU A C 1
ATOM 853 O O . LEU A 1 104 ? 4.636 8.512 16.938 1.00 92.75 104 LEU A O 1
ATOM 857 N N . ILE A 1 105 ? 5.681 10.318 16.106 1.00 88.94 105 ILE A N 1
ATOM 858 C CA . ILE A 1 105 ? 7.054 9.840 16.294 1.00 88.94 105 ILE A CA 1
ATOM 859 C C . ILE A 1 105 ? 7.802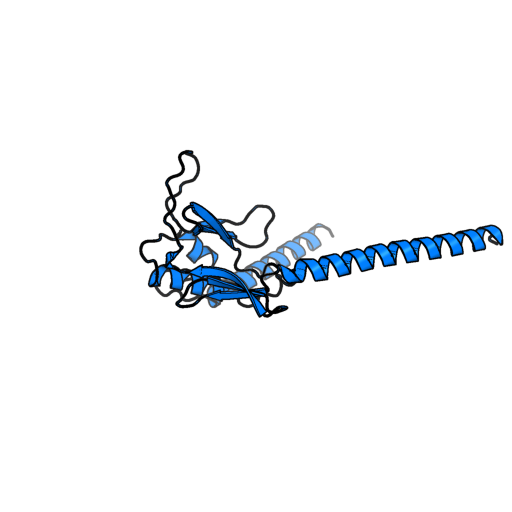 10.937 17.048 1.00 88.94 105 ILE A C 1
ATOM 861 O O . ILE A 1 105 ? 7.735 12.099 16.657 1.00 88.94 105 ILE A O 1
ATOM 865 N N . ASP A 1 106 ? 8.472 10.587 18.148 1.00 88.00 106 ASP A N 1
ATOM 866 C CA . ASP A 1 106 ? 9.227 11.533 18.985 1.00 88.00 106 ASP A CA 1
ATOM 867 C C . ASP A 1 106 ? 8.403 12.770 19.399 1.00 88.00 106 ASP A C 1
ATOM 869 O O . ASP A 1 106 ? 8.864 13.908 19.353 1.00 88.00 106 ASP A O 1
ATOM 873 N N . ASN A 1 107 ? 7.142 12.531 19.781 1.00 86.62 107 ASN A N 1
ATOM 874 C CA . ASN A 1 107 ? 6.164 13.548 20.182 1.00 86.62 107 ASN A CA 1
ATOM 875 C C . ASN A 1 107 ? 5.809 14.582 19.092 1.00 86.62 107 ASN A C 1
ATOM 877 O O . ASN A 1 107 ? 5.256 15.639 19.390 1.00 86.62 107 ASN A O 1
ATOM 881 N N . LYS A 1 108 ? 6.103 14.274 17.824 1.00 89.00 108 LYS A N 1
ATOM 882 C CA . LYS A 1 108 ? 5.749 15.092 16.665 1.00 89.00 108 LYS A CA 1
ATOM 883 C C . LYS A 1 108 ? 4.886 14.297 15.691 1.00 89.00 108 LYS A C 1
ATOM 885 O O . LYS A 1 108 ? 5.216 13.166 15.331 1.00 89.00 108 LYS A O 1
ATOM 890 N N . ILE A 1 109 ? 3.787 14.898 15.239 1.00 89.00 109 ILE A N 1
ATOM 891 C CA . ILE A 1 109 ? 2.957 14.306 14.189 1.00 89.00 109 ILE A CA 1
ATOM 892 C C . ILE A 1 109 ? 3.667 14.480 12.848 1.00 89.00 109 ILE A C 1
ATOM 894 O O . ILE A 1 109 ? 4.077 15.574 12.460 1.00 89.00 109 ILE A O 1
ATOM 898 N N . THR A 1 110 ? 3.840 13.370 12.143 1.00 89.56 110 THR A N 1
ATOM 899 C CA . THR A 1 110 ? 4.454 13.313 10.818 1.00 89.56 110 THR A CA 1
ATOM 900 C C . THR A 1 110 ? 3.554 12.523 9.882 1.00 89.56 110 THR A C 1
ATOM 902 O O . THR A 1 110 ? 2.943 11.538 10.289 1.00 89.56 110 THR A O 1
ATOM 905 N N . ILE A 1 111 ? 3.452 12.940 8.619 1.00 89.69 111 ILE A N 1
ATOM 906 C CA . ILE A 1 111 ? 2.725 12.162 7.614 1.00 89.69 111 ILE A CA 1
ATOM 907 C C . ILE A 1 111 ? 3.635 11.032 7.147 1.00 89.69 111 ILE A C 1
ATOM 909 O O . ILE A 1 111 ? 4.649 11.261 6.483 1.00 89.69 111 ILE A O 1
ATOM 913 N N . HIS A 1 112 ? 3.280 9.803 7.508 1.00 91.06 112 HIS A N 1
ATOM 914 C CA . HIS A 1 112 ? 3.911 8.621 6.947 1.00 91.06 112 HIS A CA 1
ATOM 915 C C . HIS A 1 112 ? 3.291 8.315 5.591 1.00 91.06 112 HIS A C 1
ATOM 917 O O . HIS A 1 112 ? 2.081 8.441 5.412 1.00 91.06 112 HIS A O 1
ATOM 923 N N . ASN A 1 113 ? 4.128 7.879 4.651 1.00 89.31 113 ASN A N 1
ATOM 924 C CA . ASN A 1 113 ? 3.677 7.377 3.368 1.00 89.31 113 ASN A CA 1
ATOM 925 C C . ASN A 1 113 ? 4.228 5.984 3.056 1.00 89.31 113 ASN A C 1
ATOM 927 O O . ASN A 1 113 ? 5.396 5.668 3.315 1.00 89.31 113 ASN A O 1
ATOM 931 N N . ASP A 1 114 ? 3.384 5.154 2.453 1.00 89.12 114 ASP A N 1
ATOM 932 C CA . ASP A 1 114 ? 3.786 3.846 1.952 1.00 89.12 114 ASP A CA 1
ATOM 933 C C . ASP A 1 114 ? 2.980 3.434 0.724 1.00 89.12 114 ASP A C 1
ATOM 935 O O . ASP A 1 114 ? 1.801 3.738 0.608 1.00 89.12 114 ASP A O 1
ATOM 939 N N . ALA A 1 115 ? 3.611 2.713 -0.195 1.00 86.06 115 ALA A N 1
ATOM 940 C CA . ALA A 1 115 ? 2.925 2.109 -1.333 1.00 86.06 115 ALA A CA 1
ATOM 941 C C . ALA A 1 115 ? 2.642 0.611 -1.114 1.00 86.06 115 ALA A C 1
ATOM 943 O O . ALA A 1 115 ? 2.129 -0.048 -2.018 1.00 86.06 115 ALA A O 1
ATOM 944 N N . PHE A 1 116 ? 2.994 0.068 0.059 1.00 86.25 116 PHE A N 1
ATOM 945 C CA . PHE A 1 116 ? 3.033 -1.363 0.386 1.00 86.25 116 PHE A CA 1
ATOM 946 C C . PHE A 1 116 ? 3.896 -2.150 -0.596 1.00 86.25 116 PHE A C 1
ATOM 948 O O . PHE A 1 116 ? 3.571 -3.238 -1.072 1.00 86.25 116 PHE A O 1
ATOM 955 N N . LEU A 1 117 ? 5.022 -1.526 -0.903 1.00 75.88 117 LEU A N 1
ATOM 956 C CA . LEU A 1 117 ? 6.003 -1.942 -1.875 1.00 75.88 117 LEU A CA 1
ATOM 957 C C . LEU A 1 117 ? 7.347 -1.898 -1.165 1.00 75.88 117 LEU A C 1
ATOM 959 O O . LEU A 1 117 ? 7.752 -0.840 -0.681 1.00 75.88 117 LEU A O 1
ATOM 963 N N . GLY A 1 118 ? 8.041 -3.033 -1.074 1.00 64.44 118 GLY A N 1
ATOM 964 C CA . GLY A 1 118 ? 9.367 -3.056 -0.462 1.00 64.44 118 GLY A CA 1
ATOM 965 C C . GLY A 1 118 ? 10.260 -1.984 -1.089 1.00 64.44 118 GLY A C 1
ATOM 966 O O . GLY A 1 118 ? 10.363 -1.899 -2.315 1.00 64.44 118 GLY A O 1
ATOM 967 N N . ARG A 1 119 ? 10.928 -1.168 -0.269 1.00 64.88 119 ARG A N 1
ATOM 968 C CA . ARG A 1 119 ? 11.852 -0.109 -0.711 1.00 64.88 119 ARG A CA 1
ATOM 969 C C . ARG A 1 119 ? 13.170 -0.722 -1.199 1.00 64.88 119 ARG A C 1
ATOM 971 O O . ARG A 1 119 ? 14.192 -0.604 -0.529 1.00 64.88 119 ARG A O 1
ATOM 978 N N . HIS A 1 120 ? 13.133 -1.418 -2.333 1.00 64.12 120 HIS A N 1
ATOM 979 C CA . HIS A 1 120 ? 14.252 -2.129 -2.963 1.00 64.12 120 HIS A CA 1
ATOM 980 C C . HIS A 1 120 ? 14.024 -2.279 -4.480 1.00 64.12 120 HIS A C 1
ATOM 982 O O . HIS A 1 120 ? 12.895 -2.194 -4.948 1.00 64.12 120 HIS A O 1
ATOM 988 N N . PHE A 1 121 ? 15.075 -2.533 -5.263 1.00 60.81 121 PHE A N 1
ATOM 989 C CA . PHE A 1 121 ? 14.987 -2.573 -6.735 1.00 60.81 121 PHE A CA 1
ATOM 990 C C . PHE A 1 121 ? 14.120 -3.716 -7.303 1.00 60.81 121 PHE A C 1
ATOM 992 O O . PHE A 1 121 ? 13.678 -3.633 -8.443 1.00 60.81 121 PHE A O 1
ATOM 999 N N . PHE A 1 122 ? 13.815 -4.751 -6.512 1.00 60.88 122 PHE A N 1
ATOM 1000 C CA . PHE A 1 122 ? 12.951 -5.874 -6.913 1.00 60.88 122 PHE A CA 1
ATOM 1001 C C . PHE A 1 122 ? 11.465 -5.646 -6.592 1.00 60.88 122 PHE A C 1
ATOM 1003 O O . PHE A 1 122 ? 10.666 -6.579 -6.592 1.00 60.88 122 PHE A O 1
ATOM 1010 N N . VAL A 1 123 ? 11.076 -4.395 -6.335 1.00 65.19 123 VAL A N 1
ATOM 1011 C CA . VAL A 1 123 ? 9.714 -3.996 -5.957 1.00 65.19 123 VAL A CA 1
ATOM 1012 C C . VAL A 1 123 ? 8.622 -4.470 -6.920 1.00 65.19 123 VAL A C 1
ATOM 1014 O O . VAL A 1 123 ? 7.511 -4.758 -6.486 1.00 65.19 123 VAL A O 1
ATOM 1017 N N . MET A 1 124 ? 8.947 -4.631 -8.207 1.00 59.78 124 MET A N 1
ATOM 1018 C CA . MET A 1 124 ? 8.021 -5.113 -9.237 1.00 59.78 124 MET A CA 1
ATOM 1019 C C . MET A 1 124 ? 7.503 -6.541 -8.969 1.00 59.78 124 MET A C 1
ATOM 1021 O O . MET A 1 124 ? 6.460 -6.919 -9.491 1.00 59.78 124 MET A O 1
ATOM 1025 N N . PHE A 1 125 ? 8.187 -7.320 -8.123 1.00 58.00 125 PHE A N 1
ATOM 1026 C CA . PHE A 1 125 ? 7.842 -8.712 -7.815 1.00 58.00 125 PHE A CA 1
ATOM 1027 C C . PHE A 1 125 ? 7.062 -8.891 -6.503 1.00 58.00 125 PHE A C 1
ATOM 1029 O O . PHE A 1 125 ? 6.905 -10.017 -6.029 1.00 58.00 125 PHE A O 1
ATOM 1036 N N . TYR A 1 126 ? 6.562 -7.811 -5.895 1.00 64.88 126 TYR A N 1
ATOM 1037 C CA . TYR A 1 126 ? 5.732 -7.896 -4.689 1.00 64.88 126 TYR A CA 1
ATOM 1038 C C . TYR A 1 126 ? 4.356 -8.508 -4.994 1.00 64.88 126 TYR A C 1
ATOM 1040 O O . TYR A 1 126 ? 3.389 -7.815 -5.308 1.00 64.88 126 TYR A O 1
ATOM 1048 N N . ALA A 1 127 ? 4.266 -9.833 -4.888 1.00 64.75 127 ALA A N 1
ATOM 1049 C CA . ALA A 1 127 ? 3.073 -10.597 -5.246 1.00 64.75 127 ALA A CA 1
ATOM 1050 C C . ALA A 1 127 ? 1.865 -10.349 -4.318 1.00 64.75 127 ALA A C 1
ATOM 1052 O O . ALA A 1 127 ? 0.724 -10.516 -4.743 1.00 64.75 127 ALA A O 1
ATOM 1053 N N . ASN A 1 128 ? 2.091 -9.929 -3.068 1.00 85.12 128 ASN A N 1
ATOM 1054 C CA . ASN A 1 128 ? 1.064 -9.848 -2.023 1.00 85.12 128 ASN A CA 1
ATOM 1055 C C . ASN A 1 128 ? 0.674 -8.414 -1.615 1.00 85.12 128 ASN A C 1
ATOM 1057 O O . ASN A 1 128 ? 0.064 -8.236 -0.563 1.00 85.12 128 ASN A O 1
ATOM 1061 N N . ARG A 1 129 ? 0.976 -7.387 -2.430 1.00 87.69 129 ARG A N 1
ATOM 1062 C CA . ARG A 1 129 ? 0.637 -5.976 -2.122 1.00 87.69 129 ARG A CA 1
ATOM 1063 C C . ARG A 1 129 ? -0.827 -5.800 -1.711 1.00 87.69 129 ARG A C 1
ATOM 1065 O O . ARG A 1 129 ? -1.123 -5.077 -0.769 1.00 87.69 129 ARG A O 1
ATOM 1072 N N . LEU A 1 130 ? -1.739 -6.463 -2.419 1.00 90.00 130 LEU A N 1
ATOM 1073 C CA . 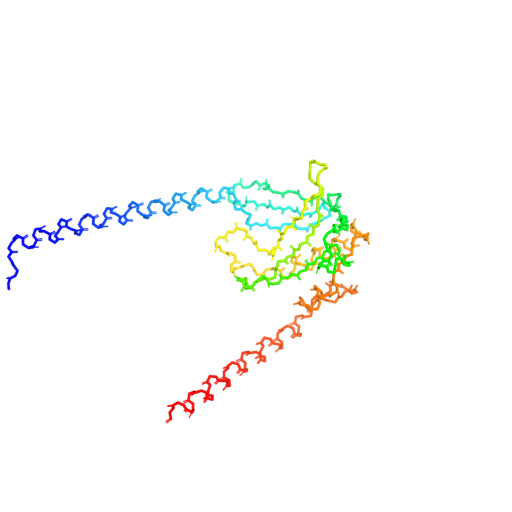LEU A 1 130 ? -3.170 -6.328 -2.166 1.00 90.00 130 LEU A CA 1
ATOM 1074 C C . LEU A 1 130 ? -3.583 -6.888 -0.798 1.00 90.00 130 LEU A C 1
ATOM 1076 O O . LEU A 1 130 ? -4.387 -6.279 -0.102 1.00 90.00 130 LEU A O 1
ATOM 1080 N N . GLU A 1 131 ? -2.970 -7.998 -0.388 1.00 92.62 131 GLU A N 1
ATOM 1081 C CA . GLU A 1 131 ? -3.174 -8.576 0.942 1.00 92.62 131 GLU A CA 1
ATOM 1082 C C . GLU A 1 131 ? -2.578 -7.687 2.035 1.00 92.62 131 GLU A C 1
ATOM 1084 O O . GLU A 1 131 ? -3.189 -7.522 3.086 1.00 92.62 131 GLU A O 1
ATOM 1089 N N . LEU A 1 132 ? -1.425 -7.054 1.789 1.00 93.25 132 LEU A N 1
ATOM 1090 C CA . LEU A 1 132 ? -0.854 -6.081 2.727 1.00 93.25 132 LEU A CA 1
ATOM 1091 C C . LEU A 1 132 ? -1.789 -4.887 2.933 1.00 93.25 132 LEU A C 1
ATOM 1093 O O . LEU A 1 132 ? -2.034 -4.501 4.070 1.00 93.25 132 LEU A O 1
ATOM 1097 N N . ILE A 1 133 ? -2.357 -4.344 1.855 1.00 94.56 133 ILE A N 1
ATOM 1098 C CA . ILE A 1 133 ? -3.326 -3.243 1.931 1.00 94.56 133 ILE A CA 1
ATOM 1099 C C . ILE A 1 133 ? -4.575 -3.683 2.689 1.00 94.56 133 ILE A C 1
ATOM 1101 O O . ILE A 1 133 ? -5.008 -2.996 3.608 1.00 94.56 133 ILE A O 1
ATOM 1105 N N . ARG A 1 134 ? -5.127 -4.854 2.367 1.00 95.38 134 ARG A N 1
ATOM 1106 C CA . ARG A 1 134 ? -6.259 -5.424 3.102 1.00 95.38 134 ARG A CA 1
ATOM 1107 C C . ARG A 1 134 ? -5.961 -5.559 4.595 1.00 95.38 134 ARG A C 1
ATOM 1109 O O . ARG A 1 134 ? -6.770 -5.143 5.419 1.00 95.38 134 ARG A O 1
ATOM 1116 N N . THR A 1 135 ? -4.805 -6.120 4.937 1.00 95.69 135 THR A N 1
ATOM 1117 C CA . THR A 1 135 ? -4.395 -6.364 6.327 1.00 95.69 135 THR A CA 1
ATOM 1118 C C . THR A 1 135 ? -4.171 -5.047 7.063 1.00 95.69 135 THR A C 1
ATOM 1120 O O . THR A 1 135 ? -4.572 -4.909 8.212 1.00 95.69 135 THR A O 1
ATOM 1123 N N . PHE A 1 136 ? -3.602 -4.048 6.385 1.00 96.56 136 PHE A N 1
ATOM 1124 C CA . PHE A 1 136 ? -3.479 -2.688 6.893 1.00 96.56 136 PHE A CA 1
ATOM 1125 C C . PHE A 1 136 ? -4.843 -2.080 7.224 1.00 96.56 136 PHE A C 1
ATOM 1127 O O . PHE A 1 136 ? -5.046 -1.625 8.345 1.00 96.56 136 PHE A O 1
ATOM 1134 N N . LEU A 1 137 ? -5.783 -2.108 6.278 1.00 96.94 137 LEU A N 1
ATOM 1135 C CA . LEU A 1 137 ? -7.123 -1.550 6.464 1.00 96.94 137 LEU A CA 1
ATOM 1136 C C . LEU A 1 137 ? -7.877 -2.248 7.599 1.00 96.94 137 LEU A C 1
ATOM 1138 O O . LEU A 1 137 ? -8.523 -1.582 8.407 1.00 96.94 137 LEU A O 1
ATOM 1142 N N . LEU A 1 138 ? -7.758 -3.574 7.684 1.00 96.69 138 LEU A N 1
ATOM 1143 C CA . LEU A 1 138 ? -8.337 -4.361 8.769 1.00 96.69 138 LEU A CA 1
ATOM 1144 C C . LEU A 1 138 ? -7.692 -4.013 10.120 1.00 96.69 138 LEU A C 1
ATOM 1146 O O . LEU A 1 138 ? -8.394 -3.856 11.115 1.00 96.69 138 LEU A O 1
ATOM 1150 N N . GLY A 1 139 ? -6.368 -3.844 10.148 1.00 96.25 139 GLY A N 1
ATOM 1151 C CA . GLY A 1 139 ? -5.623 -3.435 11.336 1.00 96.25 139 GLY A CA 1
ATOM 1152 C C . GLY A 1 139 ? -6.021 -2.045 11.831 1.00 96.25 139 GLY A C 1
ATOM 1153 O O . GLY A 1 139 ? -6.281 -1.877 13.020 1.00 96.25 139 GLY A O 1
ATOM 1154 N N . VAL A 1 140 ? -6.170 -1.069 10.928 1.00 96.56 140 VAL A N 1
ATOM 1155 C CA . VAL A 1 140 ? -6.683 0.268 11.273 1.00 96.56 140 VAL A CA 1
ATOM 1156 C C . VAL A 1 140 ? -8.081 0.156 11.878 1.00 96.56 140 VAL A C 1
ATOM 1158 O O . VAL A 1 140 ? -8.313 0.670 12.965 1.00 96.56 140 VAL A O 1
ATOM 1161 N N . ALA A 1 141 ? -8.992 -0.572 11.234 1.00 96.31 141 ALA A N 1
ATOM 1162 C CA . ALA A 1 141 ? -10.363 -0.717 11.718 1.00 96.31 141 ALA A CA 1
ATOM 1163 C C . ALA A 1 141 ? -10.461 -1.410 13.085 1.00 96.31 141 ALA A C 1
ATOM 1165 O O . ALA A 1 141 ? -11.317 -1.059 13.894 1.00 96.31 141 ALA A O 1
ATOM 1166 N N . HIS A 1 142 ? -9.592 -2.389 13.345 1.00 96.44 142 HIS A N 1
ATOM 1167 C CA . HIS A 1 142 ? -9.625 -3.175 14.572 1.00 96.44 142 HIS A CA 1
ATOM 1168 C C . HIS A 1 142 ? -8.904 -2.489 15.739 1.00 96.44 142 HIS A C 1
ATOM 1170 O O . HIS A 1 142 ? -9.449 -2.405 16.837 1.00 96.44 142 HIS A O 1
ATOM 1176 N N . TYR A 1 143 ? -7.688 -1.987 15.514 1.00 97.31 143 TYR A N 1
ATOM 1177 C CA . TYR A 1 143 ? -6.842 -1.441 16.579 1.00 97.31 143 TYR A CA 1
ATOM 1178 C C . TYR A 1 143 ? -6.988 0.070 16.756 1.00 97.31 143 TYR A C 1
ATOM 1180 O O . TYR A 1 143 ? -6.649 0.583 17.822 1.00 97.31 143 TYR A O 1
ATOM 1188 N N . ARG A 1 144 ? -7.476 0.788 15.736 1.00 95.19 144 ARG A N 1
ATOM 1189 C CA . ARG A 1 144 ? -7.664 2.247 15.728 1.00 95.19 144 ARG A CA 1
ATOM 1190 C C . ARG A 1 144 ? -8.979 2.655 15.050 1.00 95.19 144 ARG A C 1
ATOM 1192 O O . ARG A 1 144 ? -8.960 3.405 14.074 1.00 95.19 144 ARG A O 1
ATOM 1199 N N . PRO A 1 145 ? -10.138 2.217 15.580 1.00 95.00 145 PRO A N 1
ATOM 1200 C CA . PRO A 1 145 ? -11.450 2.544 15.009 1.00 95.00 145 PRO A CA 1
ATOM 1201 C C . PRO A 1 145 ? -11.768 4.047 15.040 1.00 95.00 145 PRO A C 1
ATOM 1203 O O . PRO A 1 145 ? -12.706 4.504 14.394 1.00 95.00 145 PRO A O 1
ATOM 1206 N N . ASP A 1 146 ? -11.003 4.828 15.803 1.00 94.56 146 ASP A N 1
ATOM 1207 C CA . ASP A 1 146 ? -11.085 6.281 15.829 1.00 94.56 146 ASP A CA 1
ATOM 1208 C C . ASP A 1 146 ? -10.548 6.943 14.549 1.00 94.56 146 ASP A C 1
ATOM 1210 O O . ASP A 1 146 ? -10.898 8.099 14.296 1.00 94.56 146 ASP A O 1
ATOM 1214 N N . ILE A 1 147 ? -9.716 6.241 13.771 1.00 94.31 147 ILE A N 1
ATOM 1215 C CA . ILE A 1 147 ? -9.092 6.716 12.533 1.00 94.31 147 ILE A CA 1
ATOM 1216 C C . ILE A 1 147 ? -10.023 6.479 11.350 1.00 94.31 147 ILE A C 1
ATOM 1218 O O . ILE A 1 147 ? -10.510 5.376 11.107 1.00 94.31 147 ILE A O 1
ATOM 1222 N N . THR A 1 148 ? -10.229 7.530 10.570 1.00 94.19 148 THR A N 1
ATOM 1223 C CA . THR A 1 148 ? -11.095 7.512 9.395 1.00 94.19 148 THR A CA 1
ATOM 1224 C C . THR A 1 148 ? -10.305 7.211 8.125 1.00 94.19 148 THR A C 1
ATOM 1226 O O . THR A 1 148 ? -9.275 7.824 7.847 1.00 94.19 148 THR A O 1
ATOM 1229 N N . VAL A 1 149 ? -10.799 6.271 7.322 1.00 94.38 149 VAL A N 1
ATOM 1230 C CA . VAL A 1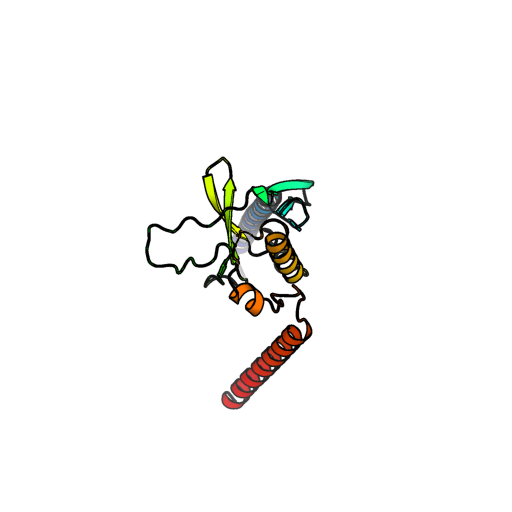 149 ? -10.203 5.905 6.031 1.00 94.38 149 VAL A CA 1
ATOM 1231 C C . VAL A 1 149 ? -11.075 6.435 4.903 1.00 94.38 149 VAL A C 1
ATOM 1233 O O . VAL A 1 149 ? -12.299 6.307 4.957 1.00 94.38 149 VAL A O 1
ATOM 1236 N N . ASP A 1 150 ? -10.449 7.005 3.876 1.00 93.81 150 ASP A N 1
ATOM 1237 C CA . ASP A 1 150 ? -11.148 7.434 2.670 1.00 93.81 150 ASP A CA 1
ATOM 1238 C C . ASP A 1 150 ? -11.818 6.231 1.968 1.00 93.81 150 ASP A C 1
ATOM 1240 O O . ASP A 1 150 ? -11.129 5.272 1.601 1.00 93.81 150 ASP A O 1
ATOM 1244 N N . PRO A 1 151 ? -13.149 6.254 1.750 1.00 93.25 151 PRO A N 1
ATOM 1245 C CA . PRO A 1 151 ? -13.869 5.190 1.060 1.00 93.25 151 PRO A CA 1
ATOM 1246 C C . PRO A 1 151 ? -13.294 4.824 -0.314 1.00 93.25 151 PRO A C 1
ATOM 1248 O O . PRO A 1 151 ? -13.400 3.665 -0.718 1.00 93.25 151 PRO A O 1
ATOM 1251 N N . ILE A 1 152 ? -12.656 5.768 -1.020 1.00 91.94 152 ILE A N 1
ATOM 1252 C CA . ILE A 1 152 ? -12.072 5.508 -2.346 1.00 91.94 152 ILE A CA 1
ATOM 1253 C C . ILE A 1 152 ? -10.949 4.463 -2.300 1.00 91.94 152 ILE A C 1
ATOM 1255 O O . ILE A 1 152 ? -10.693 3.753 -3.274 1.00 91.94 152 ILE A O 1
ATOM 1259 N N . VAL A 1 153 ? -10.295 4.322 -1.144 1.00 93.06 153 VAL A N 1
ATOM 1260 C CA . VAL A 1 153 ? -9.229 3.344 -0.928 1.00 93.06 153 VAL A CA 1
ATOM 1261 C C . VAL A 1 153 ? -9.753 1.927 -1.138 1.00 93.06 153 VAL A C 1
ATOM 1263 O O . VAL A 1 153 ? -9.089 1.113 -1.780 1.00 93.06 153 VAL A O 1
ATOM 1266 N N . PHE A 1 154 ? -10.958 1.652 -0.639 1.00 94.81 154 PHE A N 1
ATOM 1267 C CA . PHE A 1 154 ? -11.612 0.353 -0.742 1.00 94.81 154 PHE A CA 1
ATOM 1268 C C . PHE A 1 154 ? -11.978 0.033 -2.192 1.00 94.81 154 PHE A C 1
ATOM 1270 O O . PHE A 1 154 ? -11.628 -1.037 -2.692 1.00 94.81 154 PHE A O 1
ATOM 1277 N N . SER A 1 155 ? -12.596 0.985 -2.899 1.00 91.62 155 SER A N 1
ATOM 1278 C CA . SER A 1 155 ? -12.993 0.797 -4.299 1.00 91.62 155 SER A CA 1
ATOM 1279 C C . SER A 1 155 ? -11.795 0.603 -5.226 1.00 91.62 155 SER A C 1
ATOM 1281 O O . SER A 1 155 ? -11.801 -0.321 -6.036 1.00 91.62 155 SER A O 1
ATOM 1283 N N . ASN A 1 156 ? -10.740 1.412 -5.075 1.00 90.69 156 ASN A N 1
ATOM 1284 C CA . ASN A 1 156 ? -9.551 1.339 -5.935 1.00 90.69 156 ASN A CA 1
ATOM 1285 C C . ASN A 1 156 ? -8.799 0.011 -5.787 1.00 90.69 156 ASN A C 1
ATOM 1287 O O . ASN A 1 156 ? -8.099 -0.425 -6.701 1.00 90.69 156 ASN A O 1
ATOM 1291 N N . HIS A 1 157 ? -8.966 -0.648 -4.642 1.00 92.25 157 HIS A N 1
ATOM 1292 C CA . HIS A 1 157 ? -8.295 -1.897 -4.319 1.00 92.25 157 HIS A CA 1
ATOM 1293 C C . HIS A 1 157 ? -9.237 -3.108 -4.345 1.00 92.25 157 HIS A C 1
ATOM 1295 O O . HIS A 1 157 ? -8.809 -4.196 -3.983 1.00 92.25 157 HIS A O 1
ATOM 1301 N N . TYR A 1 158 ? -10.480 -2.981 -4.822 1.00 93.56 158 TYR A N 1
ATOM 1302 C CA . TYR A 1 158 ? -11.443 -4.094 -4.864 1.00 93.56 158 TYR A CA 1
ATOM 1303 C C . TYR A 1 158 ? -11.675 -4.742 -3.489 1.00 93.56 158 TYR A C 1
ATOM 1305 O O . TYR A 1 158 ? -11.818 -5.959 -3.394 1.00 93.56 158 TYR A O 1
ATOM 1313 N N . ILE A 1 159 ? -11.656 -3.950 -2.416 1.00 95.81 159 ILE A N 1
ATOM 1314 C CA . ILE A 1 159 ? -11.869 -4.423 -1.044 1.00 95.81 159 ILE A CA 1
ATOM 1315 C C . ILE A 1 159 ? -13.272 -4.008 -0.606 1.00 95.81 159 ILE A C 1
ATOM 1317 O O . ILE A 1 159 ? -13.630 -2.838 -0.698 1.00 95.81 159 ILE A O 1
ATOM 1321 N N . ASP A 1 160 ? -14.060 -4.950 -0.097 1.00 94.88 160 ASP A N 1
ATOM 1322 C CA . ASP A 1 160 ? -15.353 -4.646 0.521 1.00 94.88 160 ASP A CA 1
ATOM 1323 C C . ASP A 1 160 ? -15.132 -3.937 1.875 1.00 94.88 160 ASP A C 1
ATOM 1325 O O . ASP A 1 160 ? -14.500 -4.516 2.761 1.00 94.88 160 ASP A O 1
ATOM 1329 N N . PRO A 1 161 ? -15.652 -2.715 2.090 1.00 93.75 161 PRO A N 1
ATOM 1330 C CA . PRO A 1 161 ? -15.443 -1.967 3.331 1.00 93.75 161 PRO A CA 1
ATOM 1331 C C . PRO A 1 161 ? -16.102 -2.594 4.568 1.00 93.75 161 PRO A C 1
ATOM 1333 O O . PRO A 1 161 ? -15.757 -2.226 5.686 1.00 93.75 161 PRO A O 1
ATOM 1336 N N . LYS A 1 162 ? -17.061 -3.514 4.402 1.00 93.19 162 LYS A N 1
ATOM 1337 C CA . LYS A 1 162 ? -17.738 -4.193 5.518 1.00 93.19 162 LYS A CA 1
ATOM 1338 C C . LYS A 1 162 ? -17.032 -5.480 5.918 1.00 93.19 162 LYS A C 1
ATOM 1340 O O . LYS A 1 162 ? -16.920 -5.775 7.102 1.00 93.19 162 LYS A O 1
ATOM 1345 N N . THR A 1 163 ? -16.604 -6.265 4.932 1.00 94.69 163 THR A N 1
ATOM 1346 C CA . THR A 1 163 ? -16.033 -7.603 5.163 1.00 94.69 163 THR A CA 1
ATOM 1347 C C . THR A 1 163 ? -14.513 -7.637 5.053 1.00 94.69 163 THR A C 1
ATOM 1349 O O . THR A 1 163 ? -13.895 -8.614 5.469 1.00 94.69 163 THR A O 1
ATOM 1352 N N . TYR A 1 164 ? -13.901 -6.585 4.503 1.00 94.31 164 TYR A N 1
ATOM 1353 C CA . TYR A 1 164 ? -12.480 -6.508 4.161 1.00 94.31 164 TYR A CA 1
ATOM 1354 C C . TYR A 1 164 ? -12.030 -7.637 3.225 1.00 94.31 164 TYR A C 1
ATOM 1356 O O . TYR A 1 164 ? -10.843 -7.946 3.144 1.00 94.31 164 TYR A O 1
ATOM 1364 N N . ASN A 1 165 ? -12.954 -8.274 2.505 1.00 95.44 165 ASN A N 1
ATOM 1365 C CA . ASN A 1 165 ? -12.622 -9.293 1.519 1.00 95.44 165 ASN A CA 1
ATOM 1366 C C . ASN A 1 165 ? -12.267 -8.643 0.183 1.00 95.44 165 ASN A C 1
ATOM 1368 O O . ASN A 1 165 ? -12.873 -7.652 -0.222 1.00 95.44 165 ASN A O 1
ATOM 1372 N N . ILE A 1 166 ? -11.279 -9.220 -0.496 1.00 94.56 166 ILE A N 1
ATOM 1373 C CA . ILE A 1 166 ? -10.859 -8.784 -1.826 1.00 94.56 166 ILE A CA 1
ATOM 1374 C C . ILE A 1 166 ? -11.731 -9.474 -2.878 1.00 94.56 166 ILE A C 1
ATOM 1376 O O . ILE A 1 166 ? -11.788 -10.705 -2.934 1.00 94.56 166 ILE A O 1
ATOM 1380 N N . ASP A 1 167 ? -12.339 -8.696 -3.771 1.00 94.38 167 ASP A N 1
ATOM 1381 C CA . ASP A 1 167 ? -13.018 -9.217 -4.954 1.00 94.38 167 ASP A CA 1
ATOM 1382 C C . ASP A 1 167 ? -12.011 -9.514 -6.079 1.00 94.38 167 ASP A C 1
ATOM 1384 O O . ASP A 1 167 ? -11.773 -8.736 -7.012 1.00 94.38 167 ASP A O 1
ATOM 1388 N N . TYR A 1 168 ? -11.408 -10.702 -6.003 1.00 90.81 168 TYR A N 1
ATOM 1389 C CA . TYR A 1 168 ? -10.510 -11.201 -7.046 1.00 90.81 168 TYR A CA 1
ATOM 1390 C C . TYR A 1 168 ? -11.211 -11.411 -8.387 1.00 90.81 168 TYR A C 1
ATOM 1392 O O . TYR A 1 168 ? -10.560 -11.326 -9.433 1.00 90.81 168 TYR A O 1
ATOM 1400 N N . ARG A 1 169 ? -12.519 -11.693 -8.382 1.00 91.38 169 ARG A N 1
ATOM 1401 C CA . ARG A 1 169 ? -13.279 -11.951 -9.604 1.00 91.38 169 ARG A CA 1
ATOM 1402 C C . ARG A 1 169 ? -13.428 -10.661 -10.395 1.00 91.38 169 ARG A C 1
ATOM 1404 O O . ARG A 1 169 ? -13.065 -10.642 -11.570 1.00 91.38 169 ARG A O 1
ATOM 1411 N N . GLN A 1 170 ? -13.892 -9.591 -9.755 1.00 89.56 170 GLN A N 1
ATOM 1412 C CA . GLN A 1 170 ? -14.021 -8.277 -10.379 1.00 89.56 170 GLN A CA 1
ATOM 1413 C C . GLN A 1 170 ? -12.668 -7.774 -10.892 1.00 89.56 170 GLN A C 1
ATOM 1415 O O . GLN A 1 170 ? -12.559 -7.368 -12.052 1.00 89.56 170 GLN A O 1
ATOM 1420 N N . ARG A 1 171 ? -11.612 -7.892 -10.078 1.00 87.56 171 ARG A N 1
ATOM 1421 C CA . ARG A 1 171 ? -10.251 -7.512 -10.478 1.00 87.56 171 ARG A CA 1
ATOM 1422 C C . ARG A 1 171 ? -9.775 -8.264 -11.723 1.00 87.56 171 ARG A C 1
ATOM 1424 O O . ARG A 1 171 ? -9.217 -7.659 -12.639 1.00 87.56 171 ARG A O 1
ATOM 1431 N N . ASN A 1 172 ? -9.971 -9.581 -11.765 1.00 89.88 172 ASN A N 1
ATOM 1432 C CA . ASN A 1 172 ? -9.547 -10.395 -12.903 1.00 89.88 172 ASN A CA 1
ATOM 1433 C C . ASN A 1 172 ? -10.367 -10.084 -14.161 1.00 89.88 172 ASN A C 1
ATOM 1435 O O . ASN A 1 172 ? -9.789 -10.001 -15.242 1.00 89.88 172 ASN A O 1
ATOM 1439 N N . LEU A 1 173 ? -11.677 -9.849 -14.027 1.00 92.69 173 LEU A N 1
ATOM 1440 C CA . LEU A 1 173 ? -12.537 -9.445 -15.142 1.00 92.69 173 LEU A CA 1
ATOM 1441 C C . LEU A 1 173 ? -12.080 -8.121 -15.759 1.00 92.69 173 LEU A C 1
ATOM 1443 O O . LEU A 1 173 ? -11.883 -8.056 -16.969 1.00 92.69 173 LEU A O 1
ATOM 1447 N N . ILE A 1 174 ? -11.837 -7.093 -14.941 1.00 89.94 174 ILE A N 1
ATOM 1448 C CA . ILE A 1 174 ? -11.354 -5.789 -15.422 1.00 89.94 174 ILE A CA 1
ATOM 1449 C C . ILE A 1 174 ? -9.997 -5.933 -16.108 1.00 89.94 174 ILE A C 1
ATOM 1451 O O . ILE A 1 174 ? -9.774 -5.343 -17.162 1.00 89.94 174 ILE A O 1
ATOM 1455 N N . ARG A 1 175 ? -9.105 -6.766 -15.562 1.00 88.75 175 ARG A N 1
ATOM 1456 C CA . ARG A 1 175 ? -7.803 -7.034 -16.180 1.00 88.75 175 ARG A CA 1
ATOM 1457 C C . ARG A 1 175 ? -7.941 -7.684 -17.558 1.00 88.75 175 ARG A C 1
ATOM 1459 O O . ARG A 1 175 ? -7.242 -7.277 -18.480 1.00 88.75 175 ARG A O 1
ATOM 1466 N N . ILE A 1 176 ? -8.828 -8.669 -17.707 1.00 93.88 176 ILE A N 1
ATOM 1467 C CA . ILE A 1 176 ? -9.088 -9.327 -18.996 1.00 93.88 176 ILE A CA 1
ATOM 1468 C C . ILE A 1 176 ? -9.688 -8.329 -19.991 1.00 93.88 176 ILE A C 1
ATOM 1470 O O . ILE A 1 176 ? -9.207 -8.236 -21.117 1.00 93.88 176 ILE A O 1
ATOM 1474 N N . LEU A 1 177 ? -10.683 -7.545 -19.569 1.00 94.62 177 LEU A N 1
ATOM 1475 C CA . LEU A 1 177 ? -11.309 -6.522 -20.410 1.00 94.62 177 LEU A CA 1
ATOM 1476 C C . LEU A 1 177 ? -10.303 -5.462 -20.872 1.00 94.62 177 LEU A C 1
ATOM 1478 O O . LEU A 1 177 ? -10.305 -5.103 -22.044 1.00 94.62 177 LEU A O 1
ATOM 1482 N N . ALA A 1 178 ? -9.408 -5.013 -19.989 1.00 91.19 178 ALA A N 1
ATOM 1483 C CA . ALA A 1 178 ? -8.353 -4.066 -20.339 1.00 91.19 178 ALA A CA 1
ATOM 1484 C C . ALA A 1 178 ? -7.392 -4.641 -21.392 1.00 91.19 178 ALA A C 1
ATOM 1486 O O . ALA A 1 178 ? -7.063 -3.958 -22.358 1.00 91.19 178 ALA A O 1
ATOM 1487 N N . VAL A 1 179 ? -6.984 -5.908 -21.251 1.00 94.19 179 VAL A N 1
ATOM 1488 C CA . VAL A 1 179 ? -6.129 -6.580 -22.245 1.00 94.19 179 VAL A CA 1
ATOM 1489 C C . VAL A 1 179 ? -6.846 -6.705 -23.589 1.00 94.19 179 VAL A C 1
ATOM 1491 O O . VAL A 1 179 ? -6.265 -6.356 -24.614 1.00 94.19 179 VAL A O 1
ATOM 1494 N N . LEU A 1 180 ? -8.106 -7.150 -23.596 1.00 96.44 180 LEU A N 1
ATOM 1495 C CA . LEU A 1 180 ? -8.908 -7.253 -24.820 1.00 96.44 180 LEU A CA 1
ATOM 1496 C C . LEU A 1 180 ? -9.066 -5.893 -25.507 1.00 96.44 180 LEU A C 1
ATOM 1498 O O . LEU A 1 180 ? -8.905 -5.798 -26.721 1.00 96.44 180 LEU A O 1
ATOM 1502 N N . PHE A 1 181 ? -9.321 -4.838 -24.733 1.00 95.94 181 PHE A N 1
ATOM 1503 C CA . PHE A 1 181 ? -9.415 -3.475 -25.244 1.00 95.94 181 PHE A CA 1
ATOM 1504 C C . PHE A 1 181 ? -8.096 -3.009 -25.874 1.00 95.94 181 PHE A C 1
ATOM 1506 O O . PHE A 1 181 ? -8.104 -2.494 -26.989 1.00 95.94 181 PHE A O 1
ATOM 1513 N N . CYS A 1 182 ? -6.953 -3.246 -25.221 1.00 95.12 182 CYS A N 1
ATOM 1514 C CA . CYS A 1 182 ? -5.642 -2.922 -25.787 1.00 95.12 182 CYS A CA 1
ATOM 1515 C C . CYS A 1 182 ? -5.370 -3.670 -27.099 1.00 95.12 182 CYS A C 1
ATOM 1517 O O . CYS A 1 182 ? -4.908 -3.056 -28.058 1.00 95.12 182 CYS A O 1
ATOM 1519 N N . VAL A 1 183 ? -5.675 -4.970 -27.162 1.00 96.19 183 VAL A N 1
ATOM 1520 C CA . VAL A 1 183 ? -5.509 -5.773 -28.386 1.00 96.19 183 VAL A CA 1
ATOM 1521 C C . VAL A 1 183 ? -6.384 -5.230 -29.516 1.00 96.19 183 VAL A C 1
ATOM 1523 O O . VAL A 1 183 ? -5.906 -5.086 -30.638 1.00 96.19 183 VAL A O 1
ATOM 1526 N N . LEU A 1 184 ? -7.636 -4.872 -29.219 1.00 96.56 184 LEU A N 1
ATOM 1527 C CA . LEU A 1 184 ? -8.560 -4.299 -30.196 1.00 96.56 184 LEU A CA 1
ATOM 1528 C C . LEU A 1 184 ? -8.044 -2.962 -30.740 1.00 96.56 184 LEU A C 1
ATOM 1530 O O . LEU A 1 184 ? -8.005 -2.776 -31.953 1.00 96.56 184 LEU A O 1
ATOM 1534 N N . VAL A 1 185 ? -7.606 -2.049 -29.867 1.00 96.00 185 VAL A N 1
ATOM 1535 C CA . VAL A 1 185 ? -7.064 -0.742 -30.277 1.00 96.00 185 VAL A CA 1
ATOM 1536 C C . VAL A 1 185 ? -5.816 -0.906 -31.145 1.00 96.00 185 VAL A C 1
ATOM 1538 O O . VAL A 1 185 ? -5.717 -0.266 -32.187 1.00 96.00 185 VAL A O 1
ATOM 1541 N N . LEU A 1 18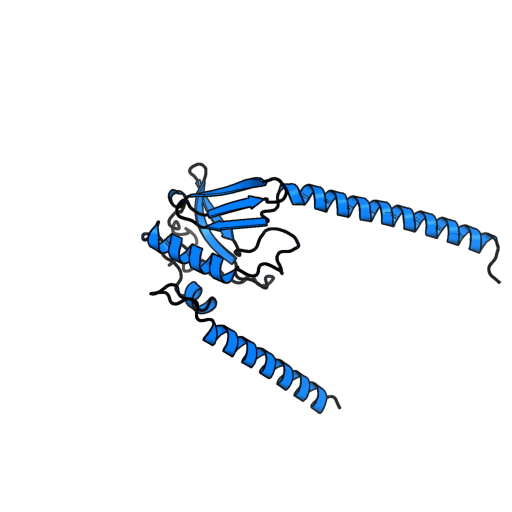6 ? -4.884 -1.785 -30.762 1.00 95.06 186 LEU A N 1
ATOM 1542 C CA . LEU A 1 186 ? -3.685 -2.058 -31.560 1.00 95.06 186 LEU A CA 1
ATOM 1543 C C . LEU A 1 186 ? -4.027 -2.677 -32.922 1.00 95.06 186 LEU A C 1
ATOM 1545 O O . LEU A 1 186 ? -3.430 -2.295 -33.924 1.00 95.06 186 LEU A O 1
ATOM 1549 N N . GLY A 1 187 ? -5.009 -3.582 -32.969 1.00 94.94 187 GLY A N 1
ATOM 1550 C CA . GLY A 1 187 ? -5.499 -4.169 -34.217 1.00 94.94 187 GLY A CA 1
ATOM 1551 C C . GLY A 1 187 ? -6.137 -3.137 -35.148 1.00 94.94 187 GLY A C 1
ATOM 1552 O O . GLY A 1 187 ? -5.872 -3.155 -36.346 1.00 94.94 187 GLY A O 1
ATOM 1553 N N . LEU A 1 188 ? -6.917 -2.195 -34.604 1.00 95.50 188 LEU A N 1
ATOM 1554 C CA . LEU A 1 188 ? -7.467 -1.082 -35.382 1.00 95.50 188 LEU A CA 1
ATOM 1555 C C . LEU A 1 188 ? -6.361 -0.170 -35.918 1.00 95.50 188 LEU A C 1
ATOM 1557 O O . LEU A 1 188 ? -6.391 0.179 -37.091 1.00 95.50 188 LEU A O 1
ATOM 1561 N N . ILE A 1 189 ? -5.378 0.194 -35.089 1.00 95.56 189 ILE A N 1
ATOM 1562 C CA . ILE A 1 189 ? -4.241 1.014 -35.532 1.00 95.56 189 ILE A CA 1
ATOM 1563 C C . ILE A 1 189 ? -3.497 0.317 -36.673 1.00 95.56 189 ILE A C 1
ATOM 1565 O O . ILE A 1 189 ? -3.213 0.962 -37.673 1.00 95.56 189 ILE A O 1
ATOM 1569 N N . TYR A 1 190 ? -3.222 -0.984 -36.550 1.00 94.25 190 TYR A N 1
ATOM 1570 C CA . TYR A 1 190 ? -2.582 -1.759 -37.612 1.00 94.25 190 TYR A CA 1
ATOM 1571 C C . TYR A 1 190 ? -3.398 -1.720 -38.913 1.00 94.25 190 TYR A C 1
ATOM 1573 O O . TYR A 1 190 ? -2.861 -1.354 -39.951 1.00 94.25 190 TYR A O 1
ATOM 1581 N N . TYR A 1 191 ? -4.705 -1.990 -38.833 1.00 94.62 191 TYR A N 1
ATOM 1582 C CA . TYR A 1 191 ? -5.606 -1.990 -39.990 1.00 94.62 191 TYR A CA 1
ATOM 1583 C C . TYR A 1 191 ? -5.737 -0.628 -40.694 1.00 94.62 191 TYR A C 1
ATOM 1585 O O . TYR A 1 191 ? -5.997 -0.599 -41.887 1.00 94.62 191 TYR A O 1
ATOM 1593 N N . PHE A 1 192 ? -5.622 0.490 -39.969 1.00 91.25 192 PHE A N 1
ATOM 1594 C CA . PHE A 1 192 ? -5.727 1.838 -40.550 1.00 91.25 192 PHE A CA 1
ATOM 1595 C C . PHE A 1 192 ? -4.381 2.438 -40.991 1.00 91.25 192 PHE A C 1
ATOM 1597 O O . PHE A 1 192 ? -4.376 3.496 -41.621 1.00 91.25 192 PHE A O 1
ATOM 1604 N N . VAL A 1 193 ? -3.254 1.839 -40.593 1.00 89.69 193 VAL A N 1
ATOM 1605 C CA . VAL A 1 193 ? -1.901 2.269 -40.992 1.00 89.69 193 VAL A CA 1
ATOM 1606 C C . VAL A 1 193 ? -1.413 1.513 -42.235 1.00 89.69 193 VAL A C 1
ATOM 1608 O O . VAL A 1 193 ? -0.621 2.076 -42.993 1.00 89.69 193 VAL A O 1
ATOM 1611 N N . GLU A 1 194 ? -1.882 0.280 -42.447 1.00 57.91 194 GLU A N 1
ATOM 1612 C CA . GLU A 1 194 ? -1.862 -0.408 -43.754 1.00 57.91 194 GLU A CA 1
ATOM 1613 C C . GLU A 1 194 ? -2.961 0.114 -44.691 1.00 57.91 194 GLU A C 1
ATOM 1615 O O . GLU A 1 194 ? -2.683 0.195 -45.910 1.00 57.91 194 GLU A O 1
#

pLDDT: mean 85.68, std 12.23, range [44.97, 97.31]

Secondary structure (DSSP, 8-state):
---HHHHHHHHHHHHHHHHHHHHHHHHHHHHHHHHHTT---EEEESSSEEEEEETTTTEEEEEEEGGGB-PPPPPSSTTS----SBEEE--TT-SSPEEEEEEEETTEEEEEEE-SS-SSTTGGG-TTHHHHHHHHHHHHHHH-TTS-B-HHHHHHTTB-TTT--B-HHHHHHHHHHHHHHHHHHHHHHHHHH-

Sequence (194 aa):
MSSPEDLGLNVIATVILFFIFLIALSGIVAILIYSRKKMSTTTIIDERGIRYLNTFNKRVIKDLPWSSFAKREKPEDVFESTKYDVISTTPFKSFYDQFYWPVLIDNKITIHNDAFLGRHFFVMFYANRLELIRTFLLGVAHYRPDITVDPIVFSNHYIDPKTYNIDYRQRNLIRILAVLFCVLVLGLIYYFVE

Radius of gyration: 24.67 Å; chains: 1; bounding box: 68×38×65 Å

Foldseek 3Di:
DDDPVNVVVVVVVVVVVVVVVVVVVVVVVVCQVVVLVQWQPDWDQDQQGIWGARPVVRDTNDDAGLVFFDADDDDPDDPDPPPFQWEWDAPPPHPAIKIWHWTQDPNDTDIDIDRLFIRHPVSVPPPCSLVVLLSNLVSCCPSPVVGGHDPVSCVVSCADNVPSDHPPVVVVVVVVVVVVVVVVVVVVVVVVVD